Protein AF-A0A9P7VBX4-F1 (afdb_monomer)

InterPro domains:
  IPR012917 Protein of unknown function DUF3294 [PF07957] (24-159)

Mean predicted aligned error: 18.25 Å

Organism: NCBI:txid45513

Secondary structure (DSSP, 8-state):
--------------------------HHHHHHHHHHHHHHHHHHHHHHHHHHHHHHHHHHHHHHH--S---GGG--GGGSPPHHHHHHHHHHHHHHHHHHHHHHHHHHHHHH-SSB-PPPP-TTSPPPPTTTS-SBHHHHHT--HHHHHHHHHHTT---S-TTS-HHHHHHH--HHHHHHHHHHHHHHHT----SS-S--

Radius of gyration: 32.7 Å; Cα contacts (8 Å, |Δi|>4): 101; chains: 1; bounding box: 60×113×61 Å

Structure (mmCIF, N/CA/C/O backbone):
data_AF-A0A9P7VBX4-F1
#
_entry.id   AF-A0A9P7VBX4-F1
#
loop_
_atom_site.group_PDB
_atom_site.id
_atom_site.type_symbol
_atom_site.label_atom_id
_atom_site.label_alt_id
_atom_site.label_comp_id
_atom_site.label_asym_id
_atom_site.label_entity_id
_atom_site.label_seq_id
_atom_site.pdbx_PDB_ins_code
_atom_site.Cartn_x
_atom_site.Cartn_y
_atom_site.Cartn_z
_atom_site.occupancy
_atom_site.B_iso_or_equiv
_atom_site.auth_seq_id
_atom_site.auth_comp_id
_atom_site.auth_asym_id
_atom_site.auth_atom_id
_atom_site.pdbx_PDB_model_num
ATOM 1 N N . MET A 1 1 ? 20.257 83.176 -38.963 1.00 34.38 1 MET A N 1
ATOM 2 C CA . MET A 1 1 ? 18.985 83.791 -38.521 1.00 34.38 1 MET A CA 1
ATOM 3 C C . MET A 1 1 ? 18.146 82.677 -37.897 1.00 34.38 1 MET A C 1
ATOM 5 O O . MET A 1 1 ? 18.137 81.594 -38.459 1.00 34.38 1 MET A O 1
ATOM 9 N N . LYS A 1 2 ? 17.600 82.942 -36.701 1.00 29.91 2 LYS A N 1
ATOM 10 C CA . LYS A 1 2 ? 16.688 82.165 -35.819 1.00 29.91 2 LYS A CA 1
ATOM 11 C C . LYS A 1 2 ? 15.738 81.167 -36.532 1.00 29.91 2 LYS A C 1
ATOM 13 O O . LYS A 1 2 ? 15.357 81.466 -37.652 1.00 29.91 2 LYS A O 1
ATOM 18 N N . LEU A 1 3 ? 15.185 80.084 -35.965 1.00 33.16 3 LEU A N 1
ATOM 19 C CA . LEU A 1 3 ? 15.187 79.382 -34.662 1.00 33.16 3 LEU A CA 1
ATOM 20 C C . LEU A 1 3 ? 14.200 78.179 -34.792 1.00 33.16 3 LEU A C 1
ATOM 22 O O . LEU A 1 3 ? 13.374 78.185 -35.701 1.00 33.16 3 LEU A O 1
ATOM 26 N N . ASN A 1 4 ? 14.203 77.296 -33.780 1.00 32.12 4 ASN A N 1
ATOM 27 C CA . ASN A 1 4 ? 13.127 76.388 -33.315 1.00 32.12 4 ASN A CA 1
ATOM 28 C C . ASN A 1 4 ? 13.080 74.981 -33.944 1.00 32.12 4 ASN A C 1
ATOM 30 O O . ASN A 1 4 ? 13.014 74.843 -35.155 1.00 32.12 4 ASN A O 1
ATOM 34 N N . GLY A 1 5 ? 13.100 73.875 -33.194 1.00 33.31 5 GLY A N 1
ATOM 35 C CA . GLY A 1 5 ? 12.766 73.673 -31.779 1.00 33.31 5 GLY A CA 1
ATOM 36 C C . GLY A 1 5 ? 11.454 72.895 -31.677 1.00 33.31 5 GLY A C 1
ATOM 37 O O . GLY A 1 5 ? 10.406 73.429 -32.019 1.00 33.31 5 GLY A O 1
ATOM 38 N N . GLY A 1 6 ? 11.523 71.645 -31.218 1.00 30.69 6 GLY A N 1
ATOM 39 C CA . GLY A 1 6 ? 10.359 70.791 -30.992 1.00 30.69 6 GLY A CA 1
ATOM 40 C C . GLY A 1 6 ? 10.731 69.589 -30.131 1.00 30.69 6 GLY A C 1
ATOM 41 O O . GLY A 1 6 ? 10.981 68.510 -30.655 1.00 30.69 6 GLY A O 1
ATOM 42 N N . PHE A 1 7 ? 10.828 69.819 -28.820 1.00 30.28 7 PHE A N 1
ATOM 43 C CA . PHE A 1 7 ? 10.912 68.791 -27.783 1.00 30.28 7 PHE A CA 1
ATOM 44 C C . PHE A 1 7 ? 9.533 68.639 -27.125 1.00 30.28 7 PHE A C 1
ATOM 46 O O . PHE A 1 7 ? 8.801 69.619 -26.983 1.00 30.28 7 PHE A O 1
ATOM 53 N N . SER A 1 8 ? 9.228 67.390 -26.780 1.00 41.25 8 SER A N 1
ATOM 54 C CA . SER A 1 8 ? 8.006 66.805 -26.219 1.00 41.25 8 SER A CA 1
ATOM 55 C C . SER A 1 8 ? 7.409 67.483 -24.986 1.00 41.25 8 SER A C 1
ATOM 57 O O . SER A 1 8 ? 8.127 68.162 -24.260 1.00 41.25 8 SER A O 1
ATOM 59 N N . LEU A 1 9 ? 6.124 67.180 -24.739 1.00 31.03 9 LEU A N 1
ATOM 60 C CA . LEU A 1 9 ? 5.382 67.025 -23.462 1.00 31.03 9 LEU A CA 1
ATOM 61 C C . LEU A 1 9 ? 3.881 66.993 -23.847 1.00 31.03 9 LEU A C 1
ATOM 63 O O . LEU A 1 9 ? 3.482 67.754 -24.719 1.00 31.03 9 LEU A O 1
ATOM 67 N N . GLU A 1 10 ? 2.939 66.234 -23.297 1.00 37.50 10 GLU A N 1
ATOM 68 C CA . GLU A 1 10 ? 2.821 65.120 -22.349 1.00 37.50 10 GLU A CA 1
ATOM 69 C C . GLU A 1 10 ? 1.295 64.785 -22.302 1.00 37.50 10 GLU A C 1
ATOM 71 O O . GLU A 1 10 ? 0.542 65.419 -23.041 1.00 37.50 10 GLU A O 1
ATOM 76 N N . LEU A 1 11 ? 0.841 63.902 -21.388 1.00 27.00 11 LEU A N 1
ATOM 77 C CA . LEU A 1 11 ? -0.564 63.657 -20.944 1.00 27.00 11 LEU A CA 1
ATOM 78 C C . LEU A 1 11 ? -1.336 62.572 -21.745 1.00 27.00 11 LEU A C 1
ATOM 80 O O . LEU A 1 11 ? -1.376 62.617 -22.963 1.00 27.00 11 LEU A O 1
ATOM 84 N N . THR A 1 12 ? -1.992 61.546 -21.179 1.00 27.55 12 THR A N 1
ATOM 85 C CA . THR A 1 12 ? -2.482 61.270 -19.812 1.00 27.55 12 THR A CA 1
ATOM 86 C C . THR A 1 12 ? -2.724 59.766 -19.570 1.00 27.55 12 THR A C 1
ATOM 88 O O . THR A 1 12 ? -3.345 59.080 -20.375 1.00 27.55 12 THR A O 1
ATOM 91 N N . THR A 1 13 ? -2.274 59.321 -18.398 1.00 44.66 13 THR A N 1
ATOM 92 C CA . THR A 1 13 ? -2.815 58.327 -17.442 1.00 44.66 13 THR A CA 1
ATOM 93 C C . THR A 1 13 ? -4.224 57.715 -17.646 1.00 44.66 13 THR A C 1
ATOM 95 O O . THR A 1 13 ? -5.200 58.452 -17.720 1.00 44.66 13 THR A O 1
ATOM 98 N N . HIS A 1 14 ? -4.346 56.372 -17.542 1.00 28.70 14 HIS A N 1
ATOM 99 C CA . HIS A 1 14 ? -5.144 55.637 -16.519 1.00 28.70 14 HIS A CA 1
ATOM 100 C C . HIS A 1 14 ? -4.964 54.091 -16.628 1.00 28.70 14 HIS A C 1
ATOM 102 O O . HIS A 1 14 ? -5.221 53.509 -17.676 1.00 28.70 14 HIS A O 1
ATOM 108 N N . SER A 1 15 ? -4.517 53.434 -15.546 1.00 37.78 15 SER A N 1
ATOM 109 C CA . SER A 1 15 ? -4.338 51.963 -15.361 1.00 37.78 15 SER A CA 1
ATOM 110 C C . SER A 1 15 ? -5.675 51.248 -15.009 1.00 37.78 15 SER A C 1
ATOM 112 O O . SER A 1 15 ? -6.688 51.947 -15.013 1.00 37.78 15 SER A O 1
ATOM 114 N N . PRO A 1 16 ? -5.771 49.959 -14.552 1.00 52.84 16 PRO A N 1
ATOM 115 C CA . PRO A 1 16 ? -4.838 48.799 -14.484 1.00 52.84 16 PRO A CA 1
ATOM 116 C C . PRO A 1 16 ? -5.463 47.404 -14.853 1.00 52.84 16 PRO A C 1
ATOM 118 O O . PRO A 1 16 ? -6.675 47.248 -14.761 1.00 52.84 16 PRO A O 1
ATOM 121 N N . LYS A 1 17 ? -4.645 46.357 -15.129 1.00 37.44 17 LYS A N 1
ATOM 122 C CA . LYS A 1 17 ? -4.718 44.953 -14.593 1.00 37.44 17 LYS A CA 1
ATOM 123 C C . LYS A 1 17 ? -4.192 43.841 -15.536 1.00 37.44 17 LYS A C 1
ATOM 125 O O . LYS A 1 17 ? -4.752 43.618 -16.595 1.00 37.44 17 LYS A O 1
ATOM 130 N N . ILE A 1 18 ? -3.247 43.070 -14.972 1.00 46.16 18 ILE A N 1
ATOM 131 C CA . ILE A 1 18 ? -3.001 41.614 -15.109 1.00 46.16 18 ILE A CA 1
ATOM 132 C C . ILE A 1 18 ? -2.430 41.113 -16.448 1.00 46.16 18 ILE A C 1
ATOM 134 O O . ILE A 1 18 ? -3.170 40.863 -17.382 1.00 46.16 18 ILE A O 1
ATOM 138 N N . ASP A 1 19 ? -1.116 40.865 -16.468 1.00 37.88 19 ASP A N 1
ATOM 139 C CA . ASP A 1 19 ? -0.531 39.535 -16.731 1.00 37.88 19 ASP A CA 1
ATOM 140 C C . ASP A 1 19 ? 0.963 39.576 -16.347 1.00 37.88 19 ASP A C 1
ATOM 142 O O . ASP A 1 19 ? 1.737 40.396 -16.827 1.00 37.88 19 ASP A O 1
ATOM 146 N N . ARG A 1 20 ? 1.322 38.977 -15.206 1.00 38.28 20 ARG A N 1
ATOM 147 C CA . ARG A 1 20 ? 1.976 37.658 -15.122 1.00 38.28 20 ARG A CA 1
ATOM 148 C C . ARG A 1 20 ? 3.339 37.605 -15.824 1.00 38.28 20 ARG A C 1
ATOM 150 O O . ARG A 1 20 ? 3.447 37.289 -16.995 1.00 38.28 20 ARG A O 1
ATOM 157 N N . ILE A 1 21 ? 4.372 37.866 -15.021 1.00 46.62 21 ILE A N 1
ATOM 158 C CA . ILE A 1 21 ? 5.603 37.070 -14.877 1.00 46.62 21 ILE A CA 1
ATOM 159 C C . ILE A 1 21 ? 5.811 36.027 -15.996 1.00 46.62 21 ILE A C 1
ATOM 161 O O . ILE A 1 21 ? 5.507 34.855 -15.815 1.00 46.62 21 ILE A O 1
ATOM 165 N N . MET A 1 22 ? 6.379 36.443 -17.122 1.00 40.31 22 MET A N 1
ATOM 166 C CA . MET A 1 22 ? 7.234 35.601 -17.958 1.00 40.31 22 MET A CA 1
ATOM 167 C C . MET A 1 22 ? 8.330 36.509 -18.499 1.00 40.31 22 MET A C 1
ATOM 169 O O . MET A 1 22 ? 8.156 37.183 -19.508 1.00 40.31 22 MET A O 1
ATOM 173 N N . GLY A 1 23 ? 9.444 36.578 -17.766 1.00 42.94 23 GLY A N 1
ATOM 174 C CA . GLY A 1 23 ? 10.688 37.048 -18.360 1.00 42.94 23 GLY A CA 1
ATOM 175 C C . GLY A 1 23 ? 11.017 36.106 -19.512 1.00 42.94 23 GLY A C 1
ATOM 176 O O . GLY A 1 23 ? 11.084 34.895 -19.308 1.00 42.94 23 GLY A O 1
ATOM 177 N N . GLU A 1 24 ? 11.119 36.663 -20.714 1.00 45.81 24 GLU A N 1
ATOM 178 C CA . GLU A 1 24 ? 11.459 35.957 -21.943 1.00 45.81 24 GLU A CA 1
ATOM 179 C C . GLU A 1 24 ? 12.713 35.100 -21.725 1.00 45.81 24 GLU A C 1
ATOM 181 O O . GLU A 1 24 ? 13.806 35.620 -21.501 1.00 45.81 24 GLU A O 1
ATOM 186 N N . VAL A 1 25 ? 12.561 33.774 -21.783 1.00 57.28 25 VAL A N 1
ATOM 187 C CA . VAL A 1 25 ? 13.701 32.870 -21.955 1.00 57.28 25 VAL A CA 1
ATOM 188 C C . VAL A 1 25 ? 14.253 33.166 -23.344 1.00 57.28 25 VAL A C 1
ATOM 190 O O . VAL A 1 25 ? 13.609 32.869 -24.352 1.00 57.28 25 VAL A O 1
ATOM 193 N N . THR A 1 26 ? 15.404 33.827 -23.410 1.00 62.38 26 THR A N 1
ATOM 194 C CA . THR A 1 26 ? 16.010 34.209 -24.684 1.00 62.38 26 THR A CA 1
ATOM 195 C C . THR A 1 26 ? 16.459 32.955 -25.442 1.00 62.38 26 THR A C 1
ATOM 197 O O . THR A 1 26 ? 16.964 31.995 -24.856 1.00 62.38 26 THR A O 1
ATOM 200 N N . LEU A 1 27 ? 16.290 32.962 -26.771 1.00 58.56 27 LEU A N 1
ATOM 201 C CA . LEU A 1 27 ? 16.723 31.899 -27.702 1.00 58.56 27 LEU A CA 1
ATOM 202 C C . LEU A 1 27 ? 18.185 31.458 -27.486 1.00 58.56 27 LEU A C 1
ATOM 204 O O . LEU A 1 27 ? 18.555 3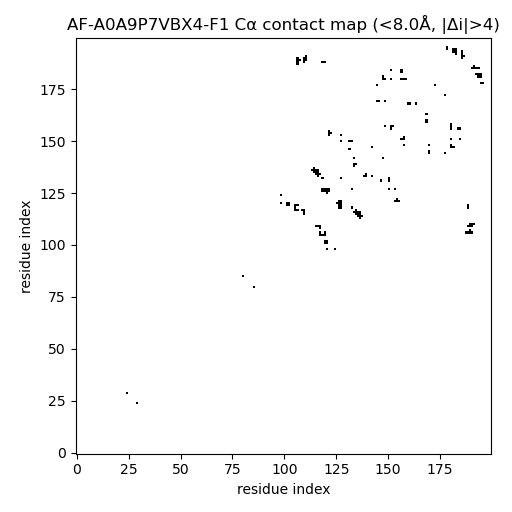0.324 -27.784 1.00 58.56 27 LEU A O 1
ATOM 208 N N . GLU A 1 28 ? 19.001 32.353 -26.940 1.00 60.16 28 GLU A N 1
ATOM 209 C CA . GLU A 1 28 ? 20.412 32.153 -26.619 1.00 60.16 28 GLU A CA 1
ATOM 210 C C . GLU A 1 28 ? 20.615 31.180 -25.449 1.00 60.16 28 GLU A C 1
ATOM 212 O O . GLU A 1 28 ? 21.439 30.274 -25.556 1.00 60.16 28 GLU A O 1
ATOM 217 N N . GLN A 1 29 ? 19.808 31.280 -24.385 1.00 61.91 29 GLN A N 1
ATOM 218 C CA . GLN A 1 29 ? 19.874 30.362 -23.238 1.00 61.91 29 GLN A CA 1
ATOM 219 C C . GLN A 1 29 ? 19.428 28.946 -23.616 1.00 61.91 29 GLN A C 1
ATOM 221 O O . GLN A 1 29 ? 19.964 27.959 -23.112 1.00 61.91 29 GLN A O 1
ATOM 226 N N . LEU A 1 30 ? 18.469 28.833 -24.539 1.00 61.28 30 LEU A N 1
ATOM 227 C CA . LEU A 1 30 ? 18.025 27.544 -25.062 1.00 61.28 30 LEU A CA 1
ATOM 228 C C . LEU A 1 30 ? 19.109 26.895 -25.934 1.00 61.28 30 LEU A C 1
ATOM 230 O O . LEU A 1 30 ? 19.361 25.698 -25.816 1.00 61.28 30 LEU A O 1
ATOM 234 N N . ASN A 1 31 ? 19.793 27.682 -26.767 1.00 68.81 31 ASN A N 1
ATOM 235 C CA . ASN A 1 31 ? 20.901 27.193 -27.584 1.00 68.81 31 ASN A CA 1
ATOM 236 C C . ASN A 1 31 ? 22.108 26.762 -26.728 1.00 68.81 31 ASN A C 1
ATOM 238 O O . ASN A 1 31 ? 22.715 25.731 -27.009 1.00 68.81 31 ASN A O 1
ATOM 242 N N . GLU A 1 32 ? 22.418 27.481 -25.645 1.00 72.62 32 GLU A N 1
ATOM 243 C CA . GLU A 1 32 ? 23.443 27.058 -24.680 1.00 72.62 32 GLU A CA 1
ATOM 244 C C . GLU A 1 32 ? 23.075 25.747 -23.976 1.00 72.62 32 GLU A C 1
ATOM 246 O O . GLU A 1 32 ? 23.919 24.858 -23.854 1.00 72.62 32 GLU A O 1
ATOM 251 N N . GLN A 1 33 ? 21.815 25.572 -23.566 1.00 64.44 33 GLN A N 1
ATOM 252 C CA . GLN A 1 33 ? 21.361 24.318 -22.954 1.00 64.44 33 GLN A CA 1
ATOM 253 C C . GLN A 1 33 ? 21.399 23.145 -23.940 1.00 64.44 33 GLN A C 1
ATOM 255 O O . GLN A 1 33 ? 21.839 22.053 -23.577 1.00 64.44 33 GLN A O 1
ATOM 260 N N . VAL A 1 34 ? 21.020 23.363 -25.202 1.00 74.00 34 VAL A N 1
ATOM 261 C CA . VAL A 1 34 ? 21.123 22.347 -26.262 1.00 74.00 34 VAL A CA 1
ATOM 262 C C . VAL A 1 34 ? 22.585 21.986 -26.542 1.00 74.00 34 VAL A C 1
ATOM 264 O O . VAL A 1 34 ? 22.906 20.805 -26.693 1.00 74.00 34 VAL A O 1
ATOM 267 N N . GLN A 1 35 ? 23.501 22.958 -26.546 1.00 68.88 35 GLN A N 1
ATOM 268 C CA . GLN A 1 35 ? 24.936 22.693 -26.693 1.00 68.88 35 GLN A CA 1
ATOM 269 C C . GLN A 1 35 ? 25.516 21.946 -25.485 1.00 68.88 35 GLN A C 1
ATOM 271 O O . GLN A 1 35 ? 26.279 20.995 -25.667 1.00 68.88 35 GLN A O 1
ATOM 276 N N . ALA A 1 36 ? 25.113 22.302 -24.263 1.00 68.75 36 ALA A N 1
ATOM 277 C CA . ALA A 1 36 ? 25.525 21.609 -23.044 1.00 68.75 36 ALA A CA 1
ATOM 278 C C . ALA A 1 36 ? 25.031 20.152 -23.015 1.00 68.75 36 ALA A C 1
ATOM 280 O O . ALA A 1 36 ? 25.799 19.241 -22.691 1.00 68.75 36 ALA A O 1
ATOM 281 N N . LEU A 1 37 ? 23.782 19.911 -23.423 1.00 67.62 37 LEU A N 1
ATOM 282 C CA . LEU A 1 37 ? 23.202 18.571 -23.555 1.00 67.62 37 LEU A CA 1
ATOM 283 C C . LEU A 1 37 ? 23.889 17.755 -24.655 1.00 67.62 37 LEU A C 1
ATOM 285 O O . LEU A 1 37 ? 24.209 16.586 -24.446 1.00 67.62 37 LEU A O 1
ATOM 289 N N . THR A 1 38 ? 24.198 18.374 -25.795 1.00 68.19 38 THR A N 1
ATOM 290 C CA . THR A 1 38 ? 24.935 17.723 -26.890 1.00 68.19 38 THR A CA 1
ATOM 291 C C . THR A 1 38 ? 26.337 17.315 -26.439 1.00 68.19 38 THR A C 1
ATOM 293 O O . THR A 1 38 ? 26.784 16.199 -26.706 1.00 68.19 38 THR A O 1
ATOM 296 N N . HIS A 1 39 ? 27.013 18.180 -25.684 1.00 68.62 39 HIS A N 1
ATOM 297 C CA . HIS A 1 39 ? 28.330 17.895 -25.127 1.00 68.62 39 HIS A CA 1
ATOM 298 C C . HIS A 1 39 ? 28.287 16.771 -24.073 1.00 68.62 39 HIS A C 1
ATOM 300 O O . HIS A 1 39 ? 29.161 15.901 -24.047 1.00 68.62 39 HIS A O 1
ATOM 306 N N . LEU A 1 40 ? 27.246 16.730 -23.234 1.00 67.31 40 LEU A N 1
ATOM 307 C CA . LEU A 1 40 ? 27.009 15.628 -22.295 1.00 67.31 40 LEU A CA 1
ATOM 308 C C . LEU A 1 40 ? 26.741 14.303 -23.014 1.00 67.31 40 LEU A C 1
ATOM 310 O O . LEU A 1 40 ? 27.330 13.290 -22.642 1.00 67.31 40 LEU A O 1
ATOM 314 N N . CYS A 1 41 ? 25.937 14.317 -24.075 1.00 68.50 41 CYS A N 1
ATOM 315 C CA . CYS A 1 41 ? 25.629 13.129 -24.868 1.00 68.50 41 CYS A CA 1
ATOM 316 C C . CYS A 1 41 ? 26.882 12.584 -25.582 1.00 68.50 41 CYS A C 1
ATOM 318 O O . CYS A 1 41 ? 27.150 11.384 -25.554 1.00 68.50 41 CYS A O 1
ATOM 320 N N . GLN A 1 42 ? 27.736 13.463 -26.117 1.00 69.50 42 GLN A N 1
ATOM 321 C CA . GLN A 1 42 ? 29.035 13.083 -26.689 1.00 69.50 42 GLN A CA 1
ATOM 322 C C . GLN A 1 42 ? 29.986 12.494 -25.637 1.00 69.50 42 GLN A C 1
ATOM 324 O O . GLN A 1 42 ? 30.662 11.493 -25.888 1.00 69.50 42 GLN A O 1
ATOM 329 N N . LYS A 1 43 ? 30.025 13.082 -24.434 1.00 72.00 43 LYS A N 1
ATOM 330 C CA . LYS A 1 43 ? 30.841 12.580 -23.321 1.00 72.00 43 LYS A CA 1
ATOM 331 C C . LYS A 1 43 ? 30.359 11.207 -22.849 1.00 72.00 43 LYS A C 1
ATOM 333 O O . LYS A 1 43 ? 31.183 10.319 -22.644 1.00 72.00 43 LYS A O 1
ATOM 338 N N . GLN A 1 44 ? 29.048 11.019 -22.722 1.00 60.19 44 GLN A N 1
ATOM 339 C CA . GLN A 1 44 ? 28.444 9.743 -22.343 1.00 60.19 44 GLN A CA 1
ATOM 340 C C . GLN A 1 44 ? 28.646 8.675 -23.425 1.00 60.19 44 GLN A C 1
ATOM 342 O O . GLN A 1 44 ? 29.050 7.567 -23.093 1.00 60.19 44 GLN A O 1
ATOM 347 N N . SER A 1 45 ? 28.499 9.011 -24.710 1.00 61.00 45 SER A N 1
ATOM 348 C CA . SER A 1 45 ? 28.780 8.095 -25.828 1.00 61.00 45 SER A CA 1
ATOM 349 C C . SER A 1 45 ? 30.227 7.584 -25.808 1.00 61.00 45 SER A C 1
ATOM 351 O O . SER A 1 45 ? 30.479 6.387 -25.955 1.00 61.00 45 SER A O 1
ATOM 353 N N . LYS A 1 46 ? 31.190 8.471 -25.525 1.00 71.50 46 LYS A N 1
ATOM 354 C CA . LYS A 1 46 ? 32.605 8.101 -25.403 1.00 71.50 46 LYS A CA 1
ATOM 355 C C . LYS A 1 46 ? 32.877 7.190 -24.202 1.00 71.50 46 LYS A C 1
ATOM 357 O O . LYS A 1 46 ? 33.693 6.277 -24.308 1.00 71.50 46 LYS A O 1
ATOM 362 N N . ILE A 1 47 ? 32.201 7.426 -23.077 1.00 70.25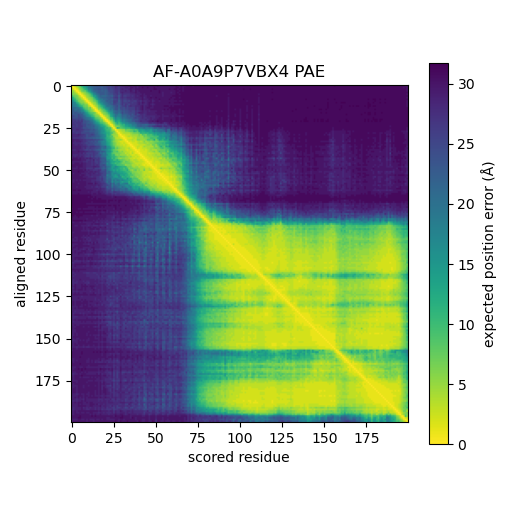 47 ILE A N 1
ATOM 363 C CA . ILE A 1 47 ? 32.305 6.568 -21.889 1.00 70.25 47 ILE A CA 1
ATOM 364 C C . ILE A 1 47 ? 31.709 5.191 -22.187 1.00 70.25 47 ILE A C 1
ATOM 366 O O . ILE A 1 47 ? 32.380 4.201 -21.938 1.00 70.25 47 ILE A O 1
ATOM 370 N N . ILE A 1 48 ? 30.531 5.115 -22.812 1.00 72.69 48 ILE A N 1
ATOM 371 C CA . ILE A 1 48 ? 29.892 3.844 -23.193 1.00 72.69 48 ILE A CA 1
ATOM 372 C C . ILE A 1 48 ? 30.797 3.031 -24.128 1.00 72.69 48 ILE A C 1
ATOM 374 O O . ILE A 1 48 ? 31.001 1.841 -23.901 1.00 72.69 48 ILE A O 1
ATOM 378 N N . ALA A 1 49 ? 31.407 3.666 -25.132 1.00 72.12 49 ALA A N 1
ATOM 379 C CA . ALA A 1 49 ? 32.346 2.993 -26.028 1.00 72.12 49 ALA A CA 1
ATOM 380 C C . ALA A 1 49 ? 33.598 2.477 -25.289 1.00 72.12 49 ALA A C 1
ATOM 382 O O . ALA A 1 49 ? 34.038 1.352 -25.521 1.00 72.12 49 ALA A O 1
ATOM 383 N N . SER A 1 50 ? 34.145 3.274 -24.364 1.00 72.06 50 SER A N 1
ATOM 384 C CA . SER A 1 50 ? 35.300 2.888 -23.544 1.00 72.06 50 SER A CA 1
ATOM 385 C C . SER A 1 50 ? 34.967 1.759 -22.566 1.00 72.06 50 SER A C 1
ATOM 387 O O . SER A 1 50 ? 35.774 0.854 -22.377 1.00 72.06 50 SER A O 1
ATOM 389 N N . THR A 1 51 ? 33.787 1.789 -21.951 1.00 75.31 51 THR A N 1
ATOM 390 C CA . THR A 1 51 ? 33.312 0.747 -21.038 1.00 75.31 51 THR A CA 1
ATOM 391 C C . THR A 1 51 ? 33.012 -0.544 -21.796 1.00 75.31 51 THR A C 1
ATOM 393 O O . THR A 1 51 ? 33.370 -1.616 -21.320 1.00 75.31 51 THR A O 1
ATOM 396 N N . GLY A 1 52 ? 32.458 -0.459 -23.011 1.00 69.88 52 GLY A N 1
ATOM 397 C CA . GLY A 1 52 ? 32.286 -1.612 -23.898 1.00 69.88 52 GLY A CA 1
ATOM 398 C C . GLY A 1 52 ? 33.618 -2.261 -24.284 1.00 69.88 52 GLY A C 1
ATOM 399 O O . GLY A 1 52 ? 33.744 -3.482 -24.240 1.00 69.88 52 GLY A O 1
ATOM 400 N N . GLN A 1 53 ? 34.648 -1.460 -24.581 1.00 70.12 53 GLN A N 1
ATOM 401 C CA . GLN A 1 53 ? 36.001 -1.972 -24.838 1.00 70.12 53 GLN A CA 1
ATOM 402 C C . GLN A 1 53 ? 36.616 -2.642 -23.604 1.00 70.12 53 GLN A C 1
ATOM 404 O O . GLN A 1 53 ? 37.165 -3.735 -23.720 1.00 70.12 53 GLN A O 1
ATOM 409 N N . GLN A 1 54 ? 36.471 -2.043 -22.420 1.00 72.44 54 GLN A N 1
ATOM 410 C CA . GLN A 1 54 ? 36.955 -2.628 -21.164 1.00 72.44 54 GLN A CA 1
ATOM 411 C C . GLN A 1 54 ? 36.226 -3.930 -20.808 1.00 72.44 54 GLN A C 1
ATOM 413 O O . GLN A 1 54 ? 36.858 -4.875 -20.341 1.00 72.44 54 GLN A O 1
ATOM 418 N N . LEU A 1 55 ? 34.919 -4.021 -21.072 1.00 77.81 55 LEU A N 1
ATOM 419 C CA . LEU A 1 55 ? 34.145 -5.248 -20.879 1.00 77.81 55 LEU A CA 1
ATOM 420 C C . LEU A 1 55 ? 34.635 -6.366 -21.811 1.00 77.81 55 LEU A C 1
ATOM 422 O O . LEU A 1 55 ? 34.853 -7.490 -21.363 1.00 77.81 55 LEU A O 1
ATOM 426 N N . LEU A 1 56 ? 34.866 -6.046 -23.089 1.00 74.38 56 LEU A N 1
ATOM 427 C CA . LEU A 1 56 ? 35.403 -6.991 -24.072 1.00 74.38 56 LEU A CA 1
ATOM 428 C C . LEU A 1 56 ? 36.818 -7.453 -23.707 1.00 74.38 56 LEU A C 1
ATOM 430 O O . LEU A 1 56 ? 37.142 -8.631 -23.852 1.00 74.38 56 LEU A O 1
ATOM 434 N N . GLU A 1 57 ? 37.667 -6.554 -23.205 1.00 73.50 57 GLU A N 1
ATOM 435 C CA . GLU A 1 57 ? 39.007 -6.908 -22.734 1.00 73.50 57 GLU A CA 1
ATOM 436 C C . GLU A 1 57 ? 38.972 -7.790 -21.484 1.00 73.50 57 GLU A C 1
ATOM 438 O O . GLU A 1 57 ? 39.714 -8.770 -21.426 1.00 73.50 57 GLU A O 1
ATOM 443 N N . LEU A 1 58 ? 38.077 -7.514 -20.531 1.00 75.69 58 LEU A N 1
ATOM 444 C CA . LEU A 1 58 ? 37.878 -8.351 -19.345 1.00 75.69 58 LEU A CA 1
ATOM 445 C C . LEU A 1 58 ? 37.348 -9.742 -19.710 1.00 75.69 58 LEU A C 1
ATOM 447 O O . LEU A 1 58 ? 37.823 -10.739 -19.166 1.00 75.69 58 LEU A O 1
ATOM 451 N N . GLN A 1 59 ? 36.416 -9.837 -20.660 1.00 67.81 59 GLN A N 1
ATOM 452 C CA . GLN A 1 59 ? 35.943 -11.125 -21.178 1.00 67.81 59 GLN A CA 1
ATOM 453 C C . GLN A 1 59 ? 37.068 -11.884 -21.893 1.00 67.81 59 GLN A C 1
ATOM 455 O O . GLN A 1 59 ? 37.269 -13.072 -21.649 1.00 67.81 59 GLN A O 1
ATOM 460 N N . LYS A 1 60 ? 37.870 -11.193 -22.712 1.00 70.50 60 LYS A N 1
ATOM 461 C CA . LYS A 1 60 ? 39.028 -11.778 -23.401 1.00 70.50 60 LYS A CA 1
ATOM 462 C C . LYS A 1 60 ? 40.133 -12.224 -22.436 1.00 70.50 60 LYS A C 1
ATOM 464 O O . LYS A 1 60 ? 40.817 -13.202 -22.724 1.00 70.50 60 LYS A O 1
ATOM 469 N N . GLN A 1 61 ? 40.329 -11.525 -21.318 1.00 67.44 61 GLN A N 1
ATOM 470 C CA . GLN A 1 61 ? 41.260 -11.932 -20.262 1.00 67.44 61 GLN A CA 1
ATOM 471 C C . GLN A 1 61 ? 40.758 -13.176 -19.524 1.00 67.44 61 GLN A C 1
ATOM 473 O O . GLN A 1 61 ? 41.521 -14.129 -19.405 1.00 67.44 61 GLN A O 1
ATOM 478 N N . ARG A 1 62 ? 39.471 -13.231 -19.151 1.00 62.12 62 ARG A N 1
ATOM 479 C CA . ARG A 1 62 ? 38.871 -14.438 -18.550 1.00 62.12 62 ARG A CA 1
ATOM 480 C C . ARG A 1 62 ? 38.947 -15.655 -19.478 1.00 62.12 62 ARG A C 1
ATOM 482 O O . ARG A 1 62 ? 39.227 -16.750 -19.014 1.00 62.12 62 ARG A O 1
ATOM 489 N N . LEU A 1 63 ? 38.777 -15.464 -20.789 1.00 60.38 63 LEU A N 1
ATOM 490 C CA . LEU A 1 63 ? 38.924 -16.527 -21.796 1.00 60.38 63 LEU A CA 1
ATOM 491 C C . LEU A 1 63 ? 40.361 -17.061 -21.918 1.00 60.38 63 LEU A C 1
ATOM 493 O O . LEU A 1 63 ? 40.545 -18.223 -22.257 1.00 60.38 63 LEU A O 1
ATOM 497 N N . LYS A 1 64 ? 41.382 -16.241 -21.642 1.00 59.00 64 LYS A N 1
ATOM 498 C CA . LYS A 1 64 ? 42.792 -16.670 -21.680 1.00 59.00 64 LYS A CA 1
ATOM 499 C C . LYS A 1 64 ? 43.228 -17.458 -20.444 1.00 59.00 64 LYS A C 1
ATOM 501 O O . LYS A 1 64 ? 44.230 -18.159 -20.512 1.00 59.00 64 LYS A O 1
ATOM 506 N N . GLU A 1 65 ? 42.510 -17.337 -19.331 1.00 56.34 65 GLU A N 1
ATOM 507 C CA . GLU A 1 65 ? 42.777 -18.103 -18.104 1.00 56.34 65 GLU A CA 1
ATOM 508 C C . GLU A 1 65 ? 42.149 -19.510 -18.142 1.00 56.34 65 GLU A C 1
ATOM 510 O O . GLU A 1 65 ? 42.514 -20.369 -17.343 1.00 56.34 65 GLU A O 1
ATOM 515 N N . ILE A 1 66 ? 41.272 -19.781 -19.117 1.00 56.81 66 ILE A N 1
ATOM 516 C CA . ILE A 1 66 ? 40.660 -21.091 -19.383 1.00 56.81 66 ILE A CA 1
ATOM 517 C C . ILE A 1 66 ? 41.427 -21.773 -20.529 1.00 56.81 66 ILE A C 1
ATOM 519 O O . ILE A 1 66 ? 40.859 -22.153 -21.548 1.00 56.81 66 ILE A O 1
ATOM 523 N N . ASP A 1 67 ? 42.749 -21.905 -20.392 1.00 51.94 67 ASP A N 1
ATOM 524 C CA . ASP A 1 67 ? 43.559 -22.713 -21.311 1.00 51.94 67 ASP A CA 1
ATOM 525 C C . ASP A 1 67 ? 43.882 -24.060 -20.650 1.00 51.94 67 ASP A C 1
ATOM 527 O O . ASP A 1 67 ? 44.956 -24.330 -20.115 1.00 51.94 67 ASP A O 1
ATOM 531 N N . THR A 1 68 ? 42.870 -24.922 -20.622 1.00 51.94 68 THR A N 1
ATOM 532 C CA . THR A 1 68 ? 43.049 -26.374 -20.544 1.00 51.94 68 THR A CA 1
ATOM 533 C C . THR A 1 68 ? 42.034 -26.976 -21.500 1.00 51.94 68 THR A C 1
ATOM 535 O O . THR A 1 68 ? 40.954 -27.380 -21.092 1.00 51.94 68 THR A O 1
ATOM 538 N N . THR A 1 69 ? 42.358 -26.892 -22.793 1.00 61.53 69 THR A N 1
ATOM 539 C CA . THR A 1 69 ? 41.663 -27.495 -23.945 1.00 61.53 69 THR A CA 1
ATOM 540 C C . THR A 1 69 ? 40.326 -28.182 -23.622 1.00 61.53 69 THR A C 1
ATOM 542 O O . THR A 1 69 ? 40.302 -29.404 -23.439 1.00 61.53 69 THR A O 1
ATOM 545 N N . PRO A 1 70 ? 39.201 -27.449 -23.582 1.00 48.03 70 PRO A N 1
ATOM 546 C CA . PRO A 1 70 ? 37.901 -28.061 -23.710 1.00 48.03 70 PRO A CA 1
ATOM 547 C C . PRO A 1 70 ? 37.556 -28.114 -25.197 1.00 48.03 70 PRO A C 1
ATOM 549 O O . PRO A 1 70 ? 37.679 -27.140 -25.939 1.00 48.03 70 PRO A O 1
ATOM 552 N N . ASP A 1 71 ? 37.155 -29.297 -25.633 1.00 51.97 71 ASP A N 1
ATOM 553 C CA . ASP A 1 71 ? 36.473 -29.531 -26.895 1.00 51.97 71 ASP A CA 1
ATOM 554 C C . ASP A 1 71 ? 35.328 -28.503 -27.040 1.00 51.97 71 ASP A C 1
ATOM 556 O O . ASP A 1 71 ? 34.322 -28.571 -26.333 1.00 51.97 71 ASP A O 1
ATOM 560 N N . LEU A 1 72 ? 35.512 -27.506 -27.915 1.00 54.81 72 LEU A N 1
ATOM 561 C CA . LEU A 1 72 ? 34.578 -26.392 -28.168 1.00 54.81 72 LEU A CA 1
ATOM 562 C C . LEU A 1 72 ? 33.190 -26.864 -28.640 1.00 54.81 72 LEU A C 1
ATOM 564 O O . LEU A 1 72 ? 32.269 -26.061 -28.737 1.00 54.81 72 LEU A O 1
ATOM 568 N N . SER A 1 73 ? 33.033 -28.159 -28.924 1.00 56.94 73 SER A N 1
ATOM 569 C CA . SER A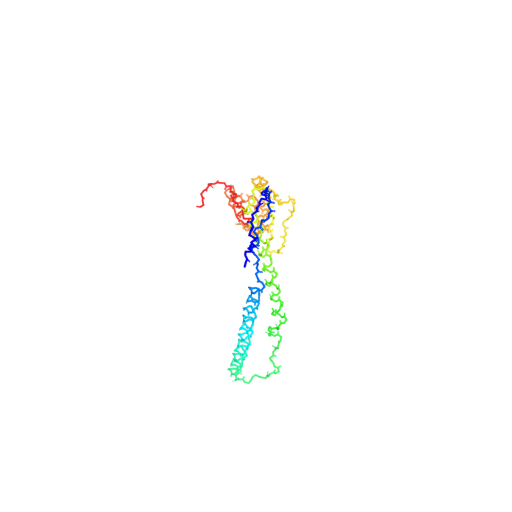 1 73 ? 31.763 -28.804 -29.259 1.00 56.94 73 SER A CA 1
ATOM 570 C C . SER A 1 73 ? 30.864 -29.099 -28.046 1.00 56.94 73 SER A C 1
ATOM 572 O O . SER A 1 73 ? 29.724 -29.516 -28.231 1.00 56.94 73 SER A O 1
ATOM 574 N N . LYS A 1 74 ? 31.356 -28.885 -26.815 1.00 53.59 74 LYS A N 1
ATOM 575 C CA . LYS A 1 74 ? 30.613 -29.084 -25.555 1.00 53.59 74 LYS A CA 1
ATOM 576 C C . LYS A 1 74 ? 30.411 -27.811 -24.733 1.00 53.59 74 LYS A C 1
ATOM 578 O O . LYS A 1 74 ? 30.053 -27.900 -23.561 1.00 53.59 74 LYS A O 1
ATOM 583 N N . ILE A 1 75 ? 30.668 -26.638 -25.307 1.00 54.09 75 ILE A N 1
ATOM 584 C CA . ILE A 1 75 ? 30.210 -25.395 -24.686 1.00 54.09 75 ILE A CA 1
ATOM 585 C C . ILE A 1 75 ? 28.739 -25.270 -25.054 1.00 54.09 75 ILE A C 1
ATOM 587 O O . ILE A 1 75 ? 28.409 -24.990 -26.204 1.00 54.09 75 ILE A O 1
ATOM 591 N N . ASP A 1 76 ? 27.881 -25.570 -24.086 1.00 56.25 76 ASP A N 1
ATOM 592 C CA . ASP A 1 76 ? 26.452 -25.344 -24.211 1.00 56.25 76 ASP A CA 1
ATOM 593 C C . ASP A 1 76 ? 26.224 -23.829 -24.205 1.00 56.25 76 ASP A C 1
ATOM 595 O O . ASP A 1 76 ? 26.454 -23.152 -23.201 1.00 56.25 76 ASP A O 1
ATOM 599 N N . PHE A 1 77 ? 25.910 -23.269 -25.373 1.00 60.31 77 PHE A N 1
ATOM 600 C CA . PHE A 1 77 ? 25.679 -21.832 -25.516 1.00 60.31 77 PHE A CA 1
ATOM 601 C C . PHE A 1 77 ? 24.302 -21.411 -24.983 1.00 60.31 77 PHE A C 1
ATOM 603 O O . PHE A 1 77 ? 24.057 -20.213 -24.865 1.00 60.31 77 PHE A O 1
ATOM 610 N N . ASP A 1 78 ? 23.455 -22.376 -24.610 1.00 64.38 78 ASP A N 1
ATOM 611 C CA . ASP A 1 78 ? 22.145 -22.143 -23.999 1.00 64.38 78 ASP A CA 1
ATOM 612 C C . ASP A 1 78 ? 22.254 -21.657 -22.537 1.00 64.38 78 ASP A C 1
ATOM 614 O O . ASP A 1 78 ? 21.317 -21.061 -22.017 1.00 64.38 78 ASP A O 1
ATOM 618 N N . ASP A 1 79 ? 23.413 -21.836 -21.888 1.00 63.69 79 ASP A N 1
ATOM 619 C CA . ASP A 1 79 ? 23.688 -21.362 -20.518 1.00 63.69 79 ASP A CA 1
ATOM 620 C C . ASP A 1 79 ? 24.175 -19.897 -20.460 1.00 63.69 79 ASP A C 1
ATOM 622 O O . ASP A 1 79 ? 24.422 -19.345 -19.381 1.00 63.69 79 ASP A O 1
ATOM 626 N N . PHE A 1 80 ? 24.347 -19.236 -21.611 1.00 73.50 80 PHE A N 1
ATOM 627 C CA . PHE A 1 80 ? 24.743 -17.831 -21.654 1.00 73.50 80 PHE A CA 1
ATOM 628 C C . PHE A 1 80 ? 23.520 -16.928 -21.753 1.00 73.50 80 PHE A C 1
ATOM 630 O O . PHE A 1 80 ? 22.731 -17.030 -22.686 1.00 73.50 80 PHE A O 1
ATOM 637 N N . VAL A 1 81 ? 23.434 -15.970 -20.826 1.00 76.25 81 VAL A N 1
ATOM 638 C CA . VAL A 1 81 ? 22.442 -14.890 -20.862 1.00 76.25 81 VAL A CA 1
ATOM 639 C C . VAL A 1 81 ? 22.526 -14.179 -22.211 1.00 76.25 81 VAL A C 1
ATOM 641 O O . VAL A 1 81 ? 23.553 -13.578 -22.549 1.00 76.25 81 VAL A O 1
ATOM 644 N N . THR A 1 82 ? 21.450 -14.255 -22.986 1.00 83.31 82 THR A N 1
ATOM 645 C CA . THR A 1 82 ? 21.369 -13.598 -24.286 1.00 83.31 82 THR A CA 1
ATOM 646 C C . THR A 1 82 ? 21.059 -12.113 -24.107 1.00 83.31 82 THR A C 1
ATOM 648 O O . THR A 1 82 ? 20.567 -11.665 -23.069 1.00 83.31 82 THR A O 1
ATOM 651 N N . ASN A 1 83 ? 21.334 -11.307 -25.135 1.00 81.88 83 ASN A N 1
ATOM 652 C CA . ASN A 1 83 ? 20.908 -9.905 -25.114 1.00 81.88 83 ASN A CA 1
ATOM 653 C C . ASN A 1 83 ? 19.382 -9.779 -24.975 1.00 81.88 83 ASN A C 1
ATOM 655 O O . ASN A 1 83 ? 18.919 -8.806 -24.388 1.00 81.88 83 ASN A O 1
ATOM 659 N N . ASP A 1 84 ? 18.622 -10.757 -25.470 1.00 85.75 84 ASP A N 1
ATOM 660 C CA . ASP A 1 84 ? 17.163 -10.773 -25.366 1.00 85.75 84 ASP A CA 1
ATOM 661 C C . ASP A 1 84 ? 16.711 -11.014 -23.918 1.00 85.75 84 ASP A C 1
ATOM 663 O O . ASP A 1 84 ? 15.800 -10.334 -23.450 1.00 85.75 84 ASP A O 1
ATOM 667 N N . ASP A 1 85 ? 17.413 -11.867 -23.164 1.00 85.88 85 ASP A N 1
ATOM 668 C CA . ASP A 1 85 ? 17.165 -12.057 -21.726 1.00 85.88 85 ASP A CA 1
ATOM 669 C C . ASP A 1 85 ? 17.481 -10.787 -20.924 1.00 85.88 85 ASP A C 1
ATOM 671 O O . ASP A 1 85 ? 16.735 -10.411 -20.021 1.00 85.88 85 ASP A O 1
ATOM 675 N N . LEU A 1 86 ? 18.563 -10.076 -21.277 1.00 86.31 86 LEU A N 1
ATOM 676 C CA . LEU A 1 86 ? 18.893 -8.785 -20.661 1.00 86.31 86 LEU A CA 1
ATOM 677 C C . LEU A 1 86 ? 17.825 -7.727 -20.952 1.00 86.31 86 LEU A C 1
ATOM 679 O O . LEU A 1 86 ? 17.458 -6.969 -20.057 1.00 86.31 86 LEU A O 1
ATOM 683 N N . VAL A 1 87 ? 17.322 -7.664 -22.186 1.00 90.88 87 VAL A N 1
ATOM 684 C CA . VAL A 1 87 ? 16.232 -6.751 -22.559 1.00 90.88 87 VAL A CA 1
ATOM 685 C C . VAL A 1 87 ? 14.945 -7.121 -21.822 1.00 90.88 87 VAL A C 1
ATOM 687 O O . VAL A 1 87 ? 14.264 -6.225 -21.325 1.00 90.88 87 VAL A O 1
ATOM 690 N N . GLY A 1 88 ? 14.645 -8.415 -21.687 1.00 91.75 88 GLY A N 1
ATOM 691 C CA . GLY A 1 88 ? 13.511 -8.914 -20.910 1.00 91.75 88 GLY A CA 1
ATOM 692 C C . GLY A 1 88 ? 13.594 -8.516 -19.437 1.00 91.75 88 GLY A C 1
ATOM 693 O O . GLY A 1 88 ? 12.646 -7.946 -18.902 1.00 91.75 88 GLY A O 1
ATOM 694 N N . LEU A 1 89 ? 14.756 -8.709 -18.809 1.00 91.38 89 LEU A N 1
ATOM 695 C CA . LEU A 1 89 ? 14.988 -8.297 -17.424 1.00 91.38 89 LEU A CA 1
ATOM 696 C C . LEU A 1 89 ? 14.857 -6.779 -17.250 1.00 91.38 89 LEU A C 1
ATOM 698 O O . LEU A 1 89 ? 14.267 -6.311 -16.281 1.00 91.38 89 LEU A O 1
ATOM 702 N N . VAL A 1 90 ? 15.394 -5.987 -18.182 1.00 92.88 90 VAL A N 1
ATOM 703 C CA . VAL A 1 90 ? 15.258 -4.524 -18.135 1.00 92.88 90 VAL A CA 1
ATOM 704 C C . VAL A 1 90 ? 13.795 -4.106 -18.263 1.00 92.88 90 VAL A C 1
ATOM 706 O O . VAL A 1 90 ? 13.378 -3.194 -17.553 1.00 92.88 90 VAL A O 1
ATOM 709 N N . ALA A 1 91 ? 13.011 -4.771 -19.113 1.00 91.94 91 ALA A N 1
ATOM 710 C CA . ALA A 1 91 ? 11.579 -4.514 -19.228 1.00 91.94 91 ALA A CA 1
ATOM 711 C C . ALA A 1 91 ? 10.829 -4.859 -17.928 1.00 91.94 91 ALA A C 1
ATOM 713 O O . ALA A 1 91 ? 9.981 -4.083 -17.493 1.00 91.94 91 ALA A O 1
ATOM 714 N N . GLU A 1 92 ? 11.175 -5.967 -17.266 1.00 92.69 92 GLU A N 1
ATOM 715 C CA . GLU A 1 92 ? 10.596 -6.330 -15.967 1.00 92.69 92 GLU A CA 1
ATOM 716 C C . GLU A 1 92 ? 10.946 -5.302 -14.884 1.00 92.69 92 GLU A C 1
ATOM 718 O O . GLU A 1 92 ? 10.062 -4.814 -14.182 1.00 92.69 92 GLU A O 1
ATOM 723 N N . LEU A 1 93 ? 12.218 -4.904 -14.787 1.00 94.25 93 LEU A N 1
ATOM 724 C CA . LEU A 1 93 ? 12.660 -3.877 -13.841 1.00 94.25 93 LEU A CA 1
ATOM 725 C C . LEU A 1 93 ? 11.981 -2.529 -14.103 1.00 94.25 93 LEU A C 1
ATOM 727 O O . LEU A 1 93 ? 11.645 -1.821 -13.157 1.00 94.25 93 LEU A O 1
ATOM 731 N N . GLN A 1 94 ? 11.760 -2.169 -15.368 1.00 92.50 94 GLN A N 1
ATOM 732 C CA . GLN A 1 94 ? 10.990 -0.977 -15.722 1.00 92.50 94 GLN A CA 1
ATOM 733 C C . GLN A 1 94 ? 9.537 -1.093 -15.248 1.00 92.50 94 GLN A C 1
ATOM 735 O O . GLN A 1 94 ? 9.048 -0.158 -14.622 1.00 92.50 94 GLN A O 1
ATOM 740 N N . GLY A 1 95 ? 8.887 -2.245 -15.433 1.00 91.69 95 GLY A N 1
ATOM 741 C CA . GLY A 1 95 ? 7.544 -2.488 -14.897 1.00 91.69 95 GLY A CA 1
ATOM 742 C C . GLY A 1 95 ? 7.484 -2.390 -13.368 1.00 91.69 95 GLY A C 1
ATOM 743 O O . GLY A 1 95 ? 6.592 -1.744 -12.820 1.00 91.69 95 GLY A O 1
ATOM 744 N N . GLN A 1 96 ? 8.472 -2.950 -12.665 1.00 92.50 96 GLN A N 1
ATOM 745 C CA . GLN A 1 96 ? 8.577 -2.833 -11.205 1.00 92.50 96 GLN A CA 1
ATOM 746 C C . GLN A 1 96 ? 8.780 -1.375 -10.755 1.00 92.50 96 GLN A C 1
ATOM 748 O O . GLN A 1 96 ? 8.204 -0.944 -9.755 1.00 92.50 96 GLN A O 1
ATOM 753 N N . LEU A 1 97 ? 9.575 -0.590 -11.489 1.00 94.25 97 LEU A N 1
ATOM 754 C CA . LEU A 1 97 ? 9.761 0.837 -11.209 1.00 94.25 97 LEU A CA 1
ATOM 755 C C . LEU A 1 97 ? 8.474 1.636 -11.430 1.00 94.25 97 LEU A C 1
ATOM 757 O O . LEU A 1 97 ? 8.135 2.465 -10.590 1.00 94.25 97 LEU A O 1
ATOM 761 N N . GLU A 1 98 ? 7.728 1.360 -12.499 1.00 94.00 98 GLU A N 1
ATOM 762 C CA . GLU A 1 98 ? 6.435 2.003 -12.762 1.00 94.00 98 GLU A CA 1
ATOM 763 C C . GLU A 1 98 ? 5.426 1.726 -11.637 1.00 94.00 98 GLU A C 1
ATOM 765 O O . GLU A 1 98 ? 4.749 2.643 -11.166 1.00 94.00 98 GLU A O 1
ATOM 770 N N . GLN A 1 99 ? 5.381 0.488 -11.135 1.00 93.19 99 GLN A N 1
ATOM 771 C CA . GLN A 1 99 ? 4.566 0.122 -9.974 1.00 93.19 99 GLN A CA 1
ATOM 772 C C . GLN A 1 99 ? 4.972 0.902 -8.710 1.00 93.19 99 GLN A C 1
ATOM 774 O O . GLN A 1 99 ? 4.119 1.415 -7.975 1.00 93.19 99 GLN A O 1
ATOM 779 N N . LEU A 1 100 ? 6.27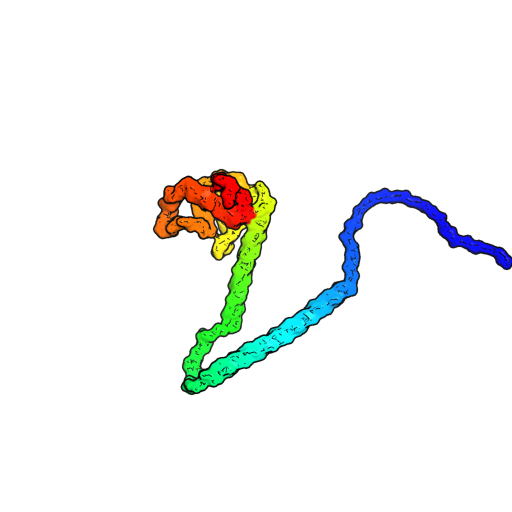7 1.029 -8.445 1.00 92.94 100 LEU A N 1
ATOM 780 C CA . LEU A 1 100 ? 6.774 1.814 -7.313 1.00 92.94 100 LEU A CA 1
ATOM 781 C C . LEU A 1 100 ? 6.421 3.297 -7.445 1.00 92.94 100 LEU A C 1
ATOM 783 O O . LEU A 1 100 ? 5.970 3.896 -6.466 1.00 92.94 100 LEU A O 1
ATOM 787 N N . ASP A 1 101 ? 6.573 3.878 -8.632 1.00 94.38 101 ASP A N 1
ATOM 788 C CA . ASP A 1 101 ? 6.224 5.273 -8.895 1.00 94.38 101 ASP A CA 1
ATOM 789 C C . ASP A 1 101 ? 4.725 5.520 -8.704 1.00 94.38 101 ASP A C 1
ATOM 791 O O . ASP A 1 101 ? 4.333 6.483 -8.038 1.00 94.38 101 ASP A O 1
ATOM 795 N N . GLU A 1 102 ? 3.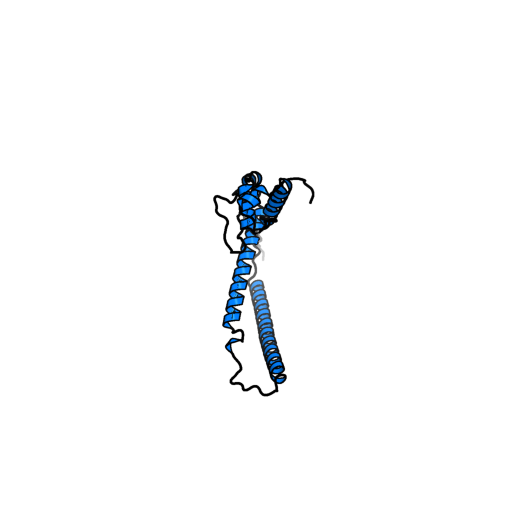867 4.623 -9.191 1.00 94.12 102 GLU A N 1
ATOM 796 C CA . GLU A 1 102 ? 2.426 4.712 -8.965 1.00 94.12 102 GLU A CA 1
ATOM 797 C C . GLU A 1 102 ? 2.083 4.656 -7.467 1.00 94.12 102 GLU A C 1
ATOM 799 O O . GLU A 1 102 ? 1.294 5.474 -6.968 1.00 94.12 102 GLU A O 1
ATOM 804 N N . ARG A 1 103 ? 2.716 3.741 -6.720 1.00 94.00 103 ARG A N 1
ATOM 805 C CA . ARG A 1 103 ? 2.559 3.642 -5.263 1.00 94.00 103 ARG A CA 1
ATOM 806 C C . ARG A 1 103 ? 2.996 4.938 -4.580 1.00 94.00 103 ARG A C 1
ATOM 808 O O . ARG A 1 103 ? 2.280 5.442 -3.715 1.00 94.00 103 ARG A O 1
ATOM 815 N N . LEU A 1 104 ? 4.131 5.510 -4.977 1.00 93.44 104 LEU A N 1
ATOM 816 C CA . LEU A 1 104 ? 4.638 6.765 -4.424 1.00 93.44 104 LEU A CA 1
ATOM 817 C C . LEU A 1 104 ? 3.689 7.933 -4.697 1.00 93.44 104 LEU A C 1
ATOM 819 O O . LEU A 1 104 ? 3.348 8.650 -3.759 1.00 93.44 104 LEU A O 1
ATOM 823 N N . ILE A 1 105 ? 3.197 8.090 -5.929 1.00 94.25 105 ILE A N 1
ATOM 824 C CA . ILE A 1 105 ? 2.243 9.149 -6.293 1.00 94.25 105 ILE A CA 1
ATOM 825 C C . ILE A 1 105 ? 0.987 9.064 -5.418 1.00 94.25 105 ILE A C 1
ATOM 827 O O . ILE A 1 105 ? 0.568 10.063 -4.825 1.00 94.25 105 ILE A O 1
ATOM 831 N N . ARG A 1 106 ? 0.407 7.865 -5.289 1.00 95.31 106 ARG A N 1
ATOM 832 C CA . ARG A 1 106 ? -0.796 7.626 -4.474 1.00 95.31 106 ARG A CA 1
ATOM 833 C C . ARG A 1 106 ? -0.526 7.866 -2.989 1.00 95.31 106 ARG A C 1
ATOM 835 O O . ARG A 1 106 ? -1.334 8.504 -2.320 1.00 95.31 106 ARG A O 1
ATOM 842 N N . ARG A 1 107 ? 0.637 7.451 -2.480 1.00 94.75 107 ARG A N 1
ATOM 843 C CA . ARG A 1 107 ? 1.049 7.682 -1.088 1.00 94.75 107 ARG A CA 1
ATOM 844 C C . ARG A 1 107 ? 1.256 9.166 -0.788 1.00 94.75 107 ARG A C 1
ATOM 846 O O . ARG A 1 107 ? 0.808 9.657 0.246 1.00 94.75 107 ARG A O 1
ATOM 853 N N . THR A 1 108 ? 1.886 9.908 -1.696 1.00 94.38 108 THR A N 1
ATOM 854 C CA . THR A 1 108 ? 2.048 11.362 -1.575 1.00 94.38 108 THR A CA 1
ATOM 855 C C . THR A 1 108 ? 0.694 12.068 -1.623 1.00 94.38 108 THR A C 1
ATOM 857 O O . THR A 1 108 ? 0.434 12.956 -0.805 1.00 94.38 108 THR A O 1
ATOM 860 N N . PHE A 1 109 ? -0.209 11.639 -2.506 1.00 95.31 109 PHE A N 1
ATOM 861 C CA . PHE A 1 109 ? -1.584 12.130 -2.516 1.00 95.31 109 PHE A CA 1
ATOM 862 C C . PHE A 1 109 ? -2.279 11.877 -1.171 1.00 95.31 109 PHE A C 1
ATOM 864 O O . PHE A 1 109 ? -2.779 12.820 -0.565 1.00 95.31 109 PHE A O 1
ATOM 871 N N . ASN A 1 110 ? -2.220 10.655 -0.644 1.00 95.31 110 ASN A N 1
ATOM 872 C CA . ASN A 1 110 ? -2.817 10.297 0.645 1.00 95.31 110 ASN A CA 1
ATOM 873 C C . ASN A 1 110 ? -2.248 11.110 1.812 1.00 95.31 110 ASN A C 1
ATOM 875 O O . ASN A 1 110 ? -3.004 11.546 2.672 1.00 95.31 110 ASN A O 1
ATOM 879 N N . SER A 1 111 ? -0.942 11.386 1.807 1.00 93.06 111 SER A N 1
ATOM 880 C CA . SER A 1 111 ? -0.300 12.192 2.854 1.00 93.06 111 SER A CA 1
ATOM 881 C C . SER A 1 111 ? -0.736 13.662 2.860 1.00 93.06 111 SER A C 1
ATOM 883 O O . SER A 1 111 ? -0.698 14.322 3.896 1.00 93.06 111 SER A O 1
ATOM 885 N N . SER A 1 112 ? -1.143 14.186 1.699 1.00 90.00 112 SER A N 1
ATOM 886 C CA . SER A 1 112 ? -1.577 15.580 1.532 1.00 90.00 112 SER A CA 1
ATOM 887 C C . SER A 1 112 ? -3.098 15.745 1.587 1.00 90.00 112 SER A C 1
ATOM 889 O O . SER A 1 112 ? -3.598 16.813 1.954 1.00 90.00 112 SER A O 1
ATOM 891 N N . SER A 1 113 ? -3.836 14.689 1.246 1.00 88.62 113 SER A N 1
ATOM 892 C CA . SER A 1 113 ? -5.288 14.621 1.333 1.00 88.62 113 SER A CA 1
ATOM 893 C C . SER A 1 113 ? -5.749 14.569 2.789 1.00 88.62 113 SER A C 1
ATOM 895 O O . SER A 1 113 ? -5.116 13.974 3.655 1.00 88.62 113 SER A O 1
ATOM 897 N N . LYS A 1 114 ? -6.892 15.201 3.062 1.00 84.69 114 LYS A N 1
ATOM 898 C CA . LYS A 1 114 ? -7.518 15.226 4.395 1.00 84.69 114 LYS A CA 1
ATOM 899 C C . LYS A 1 114 ? -8.822 14.441 4.466 1.00 84.69 114 LYS A C 1
ATOM 901 O O . LYS A 1 114 ? -9.420 14.372 5.533 1.00 84.69 114 LYS A O 1
ATOM 906 N N . THR A 1 115 ? -9.311 13.932 3.339 1.00 89.12 115 THR A N 1
ATOM 907 C CA . THR A 1 115 ? -10.669 13.377 3.250 1.00 89.12 115 THR A CA 1
ATOM 908 C C . THR A 1 115 ? -10.724 12.105 2.425 1.00 89.12 115 THR A C 1
ATOM 910 O O . THR A 1 115 ? -11.276 11.121 2.899 1.00 89.12 115 THR A O 1
ATOM 913 N N . ILE A 1 116 ? -10.156 12.114 1.220 1.00 94.06 116 ILE A N 1
ATOM 914 C CA . ILE A 1 116 ? -10.223 10.998 0.268 1.00 94.06 116 ILE A CA 1
ATOM 915 C C . ILE A 1 116 ? -8.929 10.194 0.331 1.00 94.06 116 ILE A C 1
ATOM 917 O O . ILE A 1 116 ? -7.849 10.782 0.423 1.00 94.06 116 ILE A O 1
ATOM 921 N N . ILE A 1 117 ? -9.042 8.872 0.226 1.00 94.25 117 ILE A N 1
ATOM 922 C CA . ILE A 1 117 ? -7.904 7.958 0.150 1.00 94.25 117 ILE A CA 1
ATOM 923 C C . ILE A 1 117 ? -7.834 7.373 -1.263 1.00 94.25 117 ILE A C 1
ATOM 925 O O . ILE A 1 117 ? -8.815 6.855 -1.794 1.00 94.25 117 ILE A O 1
ATOM 929 N N . ALA A 1 118 ? -6.658 7.445 -1.877 1.00 94.19 118 ALA A N 1
ATOM 930 C CA . ALA A 1 118 ? -6.331 6.698 -3.078 1.00 94.19 118 ALA A CA 1
ATOM 931 C C . ALA A 1 118 ? -5.840 5.286 -2.691 1.00 94.19 118 ALA A C 1
ATOM 933 O O . ALA A 1 118 ? -4.885 5.177 -1.912 1.00 94.19 118 ALA A O 1
ATOM 934 N N . PRO A 1 119 ? -6.439 4.207 -3.232 1.00 94.50 119 PRO A N 1
ATOM 935 C CA . PRO A 1 119 ? -5.938 2.849 -3.024 1.00 94.50 119 PRO A CA 1
ATOM 936 C C . PRO A 1 119 ? -4.558 2.700 -3.651 1.00 94.50 119 PRO A C 1
ATOM 938 O O . PRO A 1 119 ? -4.303 3.314 -4.687 1.00 94.50 119 PRO A O 1
ATOM 941 N N . LEU A 1 120 ? -3.685 1.898 -3.047 1.00 94.19 120 LEU A N 1
ATOM 942 C CA . LEU A 1 120 ? -2.383 1.560 -3.617 1.00 94.19 120 LEU A CA 1
ATOM 943 C C . LEU A 1 120 ? -2.454 0.180 -4.263 1.00 94.19 120 LEU A C 1
ATOM 945 O O . LEU A 1 120 ? -3.366 -0.595 -3.986 1.00 94.19 120 LEU A O 1
ATOM 949 N N . ILE A 1 121 ? -1.496 -0.100 -5.137 1.00 93.81 121 ILE A N 1
ATOM 950 C CA . ILE A 1 121 ? -1.332 -1.431 -5.713 1.00 93.81 121 ILE A CA 1
ATOM 951 C C . ILE A 1 121 ? -0.592 -2.354 -4.736 1.00 93.81 121 ILE A C 1
ATOM 953 O O . ILE A 1 121 ? 0.333 -1.901 -4.043 1.00 93.81 121 ILE A O 1
ATOM 957 N N . ASN A 1 122 ? -0.983 -3.628 -4.684 1.00 91.31 122 ASN A N 1
ATOM 958 C CA . ASN A 1 122 ? -0.286 -4.667 -3.916 1.00 91.31 122 ASN A CA 1
ATOM 959 C C . ASN A 1 122 ? 1.018 -5.114 -4.616 1.00 91.31 122 ASN A C 1
ATOM 961 O O . ASN A 1 122 ? 1.511 -4.420 -5.508 1.00 91.31 122 ASN A O 1
ATOM 965 N N . GLN A 1 123 ? 1.641 -6.210 -4.163 1.00 87.12 123 GLN A N 1
ATOM 966 C CA . GLN A 1 123 ? 2.867 -6.740 -4.782 1.00 87.12 123 GLN A CA 1
ATOM 967 C C . GLN A 1 123 ? 2.638 -7.279 -6.199 1.00 87.12 123 GLN A C 1
ATOM 969 O O . GLN A 1 123 ? 3.523 -7.160 -7.040 1.00 87.12 123 GLN A O 1
ATOM 974 N N . ASP A 1 124 ? 1.437 -7.780 -6.480 1.00 88.12 124 ASP A N 1
ATOM 975 C CA . ASP A 1 124 ? 1.051 -8.295 -7.797 1.00 88.12 124 ASP A CA 1
ATOM 976 C C . ASP A 1 124 ? 0.640 -7.184 -8.783 1.00 88.12 124 ASP A C 1
ATOM 978 O O . ASP A 1 124 ? 0.326 -7.448 -9.943 1.00 88.12 124 ASP A O 1
ATOM 982 N N . GLY A 1 125 ? 0.648 -5.919 -8.344 1.00 89.19 125 GLY A N 1
ATOM 983 C CA . GLY A 1 125 ? 0.230 -4.774 -9.154 1.00 89.19 125 GLY A CA 1
ATOM 984 C C . GLY A 1 125 ? -1.290 -4.599 -9.251 1.00 89.19 125 GLY A C 1
ATOM 985 O O . GLY A 1 125 ? -1.770 -3.810 -10.066 1.00 89.19 125 GLY A O 1
ATOM 986 N N . GLU A 1 126 ? -2.060 -5.302 -8.424 1.00 92.06 126 GLU A N 1
ATOM 987 C CA . GLU A 1 126 ? -3.517 -5.237 -8.395 1.00 92.06 126 GLU A CA 1
ATOM 988 C C . GLU A 1 126 ? -4.020 -4.151 -7.440 1.00 92.06 126 GLU A C 1
ATOM 990 O O . GLU A 1 126 ? -3.369 -3.790 -6.459 1.00 92.06 126 GLU A O 1
ATOM 995 N N . LEU A 1 127 ? -5.216 -3.629 -7.720 1.00 92.38 127 LEU A N 1
ATOM 996 C CA . LEU A 1 127 ? -5.924 -2.707 -6.833 1.00 92.38 127 LEU A CA 1
ATOM 997 C C . LEU A 1 127 ? -6.927 -3.473 -5.963 1.00 92.38 127 LEU A C 1
ATOM 999 O O . LEU A 1 127 ? -7.568 -4.399 -6.461 1.00 92.38 127 LEU A O 1
ATOM 1003 N N . PRO A 1 128 ? -7.145 -3.045 -4.707 1.00 92.81 128 PRO A N 1
ATOM 1004 C CA . PRO A 1 128 ? -8.148 -3.659 -3.852 1.00 92.81 128 PRO A CA 1
ATOM 1005 C C . PRO A 1 128 ? -9.547 -3.472 -4.446 1.00 92.81 128 PRO A C 1
ATOM 1007 O O . PRO A 1 128 ? -9.844 -2.469 -5.112 1.00 92.81 128 PRO A O 1
ATOM 1010 N N . GLU A 1 129 ? -10.445 -4.412 -4.158 1.00 89.88 129 GLU A N 1
ATOM 1011 C CA . GLU A 1 129 ? -11.833 -4.301 -4.591 1.00 89.88 129 GLU A CA 1
ATOM 1012 C C . GLU A 1 129 ? -12.497 -3.045 -4.010 1.00 89.88 129 GLU A C 1
ATOM 1014 O O . GLU A 1 129 ? -12.422 -2.755 -2.813 1.00 89.88 129 GLU A O 1
ATOM 1019 N N . LYS A 1 130 ? -13.225 -2.308 -4.856 1.00 84.19 130 LYS A N 1
ATOM 1020 C CA . LYS A 1 130 ? -13.835 -1.017 -4.487 1.00 84.19 130 LYS A CA 1
ATOM 1021 C C . LYS A 1 130 ? -14.835 -1.095 -3.333 1.00 84.19 130 LYS A C 1
ATOM 1023 O O . LYS A 1 130 ? -15.072 -0.083 -2.691 1.00 84.19 130 LYS A O 1
ATOM 1028 N N . LEU A 1 131 ? -15.463 -2.252 -3.122 1.00 81.94 131 LEU A N 1
ATOM 1029 C CA . LEU A 1 131 ? -16.425 -2.453 -2.035 1.00 81.94 131 LEU A CA 1
ATOM 1030 C C . LEU A 1 131 ? -15.739 -2.677 -0.683 1.00 81.94 131 LEU A C 1
ATOM 1032 O O . LEU A 1 131 ? -16.351 -2.428 0.349 1.00 81.94 131 LEU A O 1
ATOM 1036 N N . LEU A 1 132 ? -14.493 -3.154 -0.699 1.00 82.62 132 LEU A N 1
ATOM 1037 C CA . LEU A 1 132 ? -13.713 -3.467 0.497 1.00 82.62 132 LEU A CA 1
ATOM 1038 C C . LEU A 1 132 ? -12.822 -2.298 0.923 1.00 82.62 132 LEU A C 1
ATOM 1040 O O . LEU A 1 132 ? -12.520 -2.149 2.104 1.00 82.62 132 LEU A O 1
ATOM 1044 N N . PHE A 1 133 ? -12.392 -1.469 -0.030 1.00 93.19 133 PHE A N 1
ATOM 1045 C CA . PHE A 1 133 ? -11.489 -0.360 0.241 1.00 93.19 133 PHE A CA 1
ATOM 1046 C C . PHE A 1 133 ? -12.230 0.893 0.753 1.00 93.19 133 PHE A C 1
ATOM 1048 O O . PHE A 1 133 ? -13.138 1.371 0.070 1.00 93.19 133 PHE A O 1
ATOM 1055 N N . PRO A 1 134 ? -11.821 1.485 1.894 1.00 93.50 134 PRO A N 1
ATOM 1056 C CA . PRO A 1 134 ? -12.416 2.720 2.397 1.00 93.50 134 PRO A CA 1
ATOM 1057 C C . PRO A 1 134 ? -12.060 3.902 1.489 1.00 93.50 134 PRO A C 1
ATOM 1059 O O . PRO A 1 134 ? -10.889 4.232 1.297 1.00 93.50 134 PRO A O 1
ATOM 1062 N N . ALA A 1 135 ? -13.071 4.577 0.944 1.00 92.31 135 ALA A N 1
ATOM 1063 C CA . ALA A 1 135 ? -12.882 5.712 0.043 1.00 92.31 135 ALA A CA 1
ATOM 1064 C C . ALA A 1 135 ? -12.461 6.983 0.795 1.00 92.31 135 ALA A C 1
ATOM 1066 O O . ALA A 1 135 ? -11.840 7.883 0.216 1.00 92.31 135 ALA A O 1
ATOM 1067 N N . THR A 1 136 ? -12.802 7.070 2.084 1.00 93.69 136 THR A N 1
ATOM 1068 C CA . THR A 1 136 ? -12.530 8.238 2.924 1.00 93.69 136 THR A CA 1
ATOM 1069 C C . THR A 1 136 ? -11.791 7.890 4.210 1.00 93.69 136 THR A C 1
ATOM 1071 O O . THR A 1 136 ? -11.843 6.765 4.702 1.00 93.69 136 THR A O 1
ATOM 1074 N N . ILE A 1 137 ? -11.113 8.885 4.791 1.00 92.50 137 ILE A N 1
ATOM 1075 C CA . ILE A 1 137 ? -10.425 8.732 6.082 1.00 92.50 137 ILE A CA 1
ATOM 1076 C C . ILE A 1 137 ? -11.405 8.322 7.184 1.00 92.50 137 ILE A C 1
ATOM 1078 O O . ILE A 1 137 ? -11.089 7.441 7.974 1.00 92.50 137 ILE A O 1
ATOM 1082 N N . SER A 1 138 ? -12.609 8.895 7.199 1.00 91.94 138 SER A N 1
ATOM 1083 C CA . SER A 1 138 ? -13.631 8.538 8.186 1.00 91.94 138 SER A CA 1
ATOM 1084 C C . SER A 1 138 ? -14.097 7.085 8.052 1.00 91.94 138 SER A C 1
ATOM 1086 O O . SER A 1 138 ? -14.287 6.421 9.065 1.00 91.94 138 SER A O 1
ATOM 1088 N N . GLU A 1 139 ? -14.234 6.568 6.826 1.00 93.56 139 GLU A N 1
ATOM 1089 C CA . GLU A 1 139 ? -14.547 5.149 6.592 1.00 93.56 139 GLU A CA 1
ATOM 1090 C C . GLU A 1 139 ? -13.417 4.228 7.054 1.00 93.56 139 GLU A C 1
ATOM 1092 O O . GLU A 1 139 ? -13.683 3.172 7.626 1.00 93.56 139 GLU A O 1
ATOM 1097 N N . LEU A 1 140 ? -12.158 4.634 6.849 1.00 93.31 140 LEU A N 1
ATOM 1098 C CA . LEU A 1 140 ? -11.009 3.899 7.368 1.00 93.31 140 LEU A CA 1
ATOM 1099 C C . LEU A 1 140 ? -11.019 3.908 8.903 1.00 93.31 140 LEU A C 1
ATOM 1101 O O . LEU A 1 140 ? -10.853 2.865 9.522 1.00 93.31 140 LEU A O 1
ATOM 1105 N N . GLU A 1 141 ? -11.262 5.052 9.542 1.00 91.94 141 GLU A N 1
ATOM 1106 C CA . GLU A 1 141 ? -11.334 5.156 11.005 1.00 91.94 141 GLU A CA 1
ATOM 1107 C C . GLU A 1 141 ? -12.434 4.279 11.610 1.00 91.94 141 GLU A C 1
ATOM 1109 O O . GLU A 1 141 ? -12.227 3.735 12.695 1.00 91.94 141 GLU A O 1
ATOM 1114 N N . SER A 1 142 ? -13.556 4.078 10.912 1.00 92.62 142 SER A N 1
ATOM 1115 C CA . SER A 1 142 ? -14.632 3.175 11.333 1.00 92.62 142 SER A CA 1
ATOM 1116 C C . SER A 1 142 ? -14.547 1.770 10.725 1.00 92.62 142 SER A C 1
ATOM 1118 O O . SER A 1 142 ? -15.540 1.046 10.766 1.00 92.62 142 SER A O 1
ATOM 1120 N N . ILE A 1 143 ? -13.401 1.374 10.152 1.00 92.88 143 ILE A N 1
ATOM 1121 C CA . ILE A 1 143 ? -13.259 0.061 9.517 1.00 92.88 143 ILE A CA 1
ATOM 1122 C C . ILE A 1 143 ? -13.478 -1.072 10.523 1.00 92.88 143 ILE A C 1
ATOM 1124 O O . ILE A 1 143 ? -12.919 -1.059 11.627 1.00 92.88 143 ILE A O 1
ATOM 1128 N N . GLU A 1 144 ? -14.288 -2.052 10.120 1.00 91.81 144 GLU A N 1
ATOM 1129 C CA . GLU A 1 144 ? -14.529 -3.269 10.886 1.00 91.81 144 GLU A CA 1
ATOM 1130 C C . GLU A 1 144 ? -13.300 -4.179 10.871 1.00 91.81 144 GLU A C 1
ATOM 1132 O O . GLU A 1 144 ? -12.593 -4.294 9.868 1.00 91.81 144 GLU A O 1
ATOM 1137 N N . LYS A 1 145 ? -13.094 -4.905 11.971 1.00 90.69 145 LYS A N 1
ATOM 1138 C CA . LYS A 1 145 ? -11.976 -5.836 12.149 1.00 90.69 145 LYS A CA 1
ATOM 1139 C C . LYS A 1 145 ? -11.819 -6.832 10.994 1.00 90.69 145 LYS A C 1
ATOM 1141 O O . LYS A 1 145 ? -10.705 -7.075 10.545 1.00 90.69 145 LYS A O 1
ATOM 1146 N N . PHE A 1 146 ? -12.925 -7.382 10.491 1.00 90.88 146 PHE A N 1
ATOM 1147 C CA . PHE A 1 146 ? -12.911 -8.313 9.358 1.00 90.88 146 PHE A CA 1
ATOM 1148 C C . PHE A 1 146 ? -12.315 -7.667 8.097 1.00 90.88 146 PHE A C 1
ATOM 1150 O O . PHE A 1 146 ? -11.393 -8.214 7.496 1.00 90.88 146 PHE A O 1
ATOM 1157 N N . ALA A 1 147 ? -12.800 -6.476 7.732 1.00 91.56 147 ALA A N 1
ATOM 1158 C CA . ALA A 1 147 ? -12.322 -5.738 6.566 1.00 91.56 147 ALA A CA 1
ATOM 1159 C C . ALA A 1 147 ? -10.872 -5.259 6.742 1.00 91.56 147 ALA A C 1
ATOM 1161 O O . ALA A 1 147 ? -10.100 -5.277 5.786 1.00 91.56 147 ALA A O 1
ATOM 1162 N N . LEU A 1 148 ? -10.478 -4.892 7.965 1.00 91.88 148 LEU A N 1
ATOM 1163 C CA . LEU A 1 148 ? -9.101 -4.526 8.287 1.00 91.88 148 LEU A CA 1
ATOM 1164 C C . LEU A 1 148 ? -8.131 -5.690 8.051 1.00 91.88 148 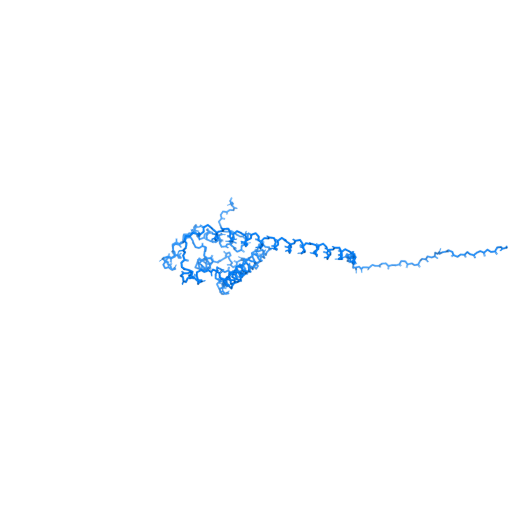LEU A C 1
ATOM 1166 O O . LEU A 1 148 ? -7.093 -5.493 7.426 1.00 91.88 148 LEU A O 1
ATOM 1170 N N . VAL A 1 149 ? -8.469 -6.894 8.524 1.00 90.38 149 VAL A N 1
ATOM 1171 C CA . VAL A 1 149 ? -7.637 -8.093 8.321 1.00 90.38 149 VAL A CA 1
ATOM 1172 C C . VAL A 1 149 ? -7.561 -8.456 6.842 1.00 90.38 149 VAL A C 1
ATOM 1174 O O . VAL A 1 149 ? -6.477 -8.750 6.351 1.00 90.38 149 VAL A O 1
ATOM 1177 N N . LEU A 1 150 ? -8.679 -8.364 6.120 1.00 90.81 150 LEU A N 1
ATOM 1178 C CA . LEU A 1 150 ? -8.720 -8.643 4.687 1.00 90.81 150 LEU A CA 1
ATOM 1179 C C . LEU A 1 150 ? -7.855 -7.665 3.875 1.00 90.81 150 LEU A C 1
ATOM 1181 O O . LEU A 1 150 ? -7.110 -8.084 2.995 1.00 90.81 150 LEU A O 1
ATOM 1185 N N . LEU A 1 151 ? -7.911 -6.367 4.191 1.00 92.50 151 LEU A N 1
ATOM 1186 C CA . LEU A 1 151 ? -7.046 -5.367 3.557 1.00 92.50 151 LEU A CA 1
ATOM 1187 C C . LEU A 1 151 ? -5.581 -5.542 3.946 1.00 92.50 151 LEU A C 1
ATOM 1189 O O . LEU A 1 151 ? -4.704 -5.325 3.116 1.00 92.50 151 LEU A O 1
ATOM 1193 N N . ALA A 1 152 ? -5.300 -5.909 5.194 1.00 90.88 152 ALA A N 1
ATOM 1194 C CA . ALA A 1 152 ? -3.935 -6.173 5.614 1.00 90.88 152 ALA A CA 1
ATOM 1195 C C . ALA A 1 152 ? -3.340 -7.373 4.872 1.00 90.88 152 ALA A C 1
ATOM 1197 O O . ALA A 1 152 ? -2.187 -7.301 4.475 1.00 90.88 152 ALA A O 1
ATOM 1198 N N . GLU A 1 153 ? -4.117 -8.430 4.646 1.00 89.56 153 GLU A N 1
ATOM 1199 C CA . GLU A 1 153 ? -3.694 -9.580 3.841 1.00 89.56 153 GLU A CA 1
ATOM 1200 C C . GLU A 1 153 ? -3.490 -9.189 2.378 1.00 89.56 153 GLU A C 1
ATOM 1202 O O . GLU A 1 153 ? -2.461 -9.506 1.804 1.00 89.56 153 GLU A O 1
ATOM 1207 N N . PHE A 1 154 ? -4.399 -8.396 1.804 1.00 92.06 154 PHE A N 1
ATOM 1208 C CA . PHE A 1 154 ? -4.243 -7.888 0.439 1.00 92.06 154 PHE A CA 1
ATOM 1209 C C . PHE A 1 154 ? -2.927 -7.113 0.220 1.00 92.06 154 PHE A C 1
ATOM 1211 O O . PH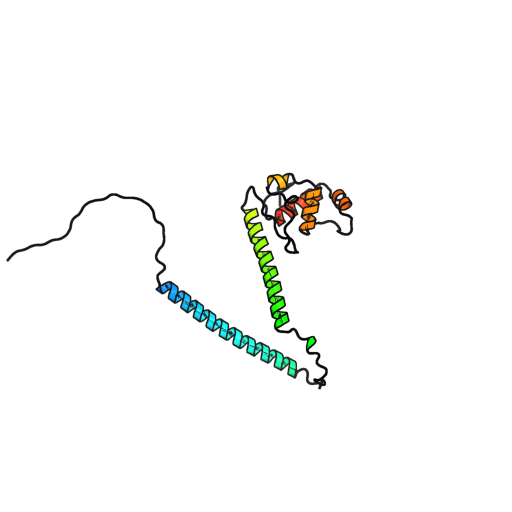E A 1 154 ? -2.370 -7.133 -0.876 1.00 92.06 154 PHE A O 1
ATOM 1218 N N . TYR A 1 155 ? -2.440 -6.407 1.244 1.00 92.38 155 TYR A N 1
ATOM 1219 C CA . TYR A 1 155 ? -1.194 -5.636 1.193 1.00 92.38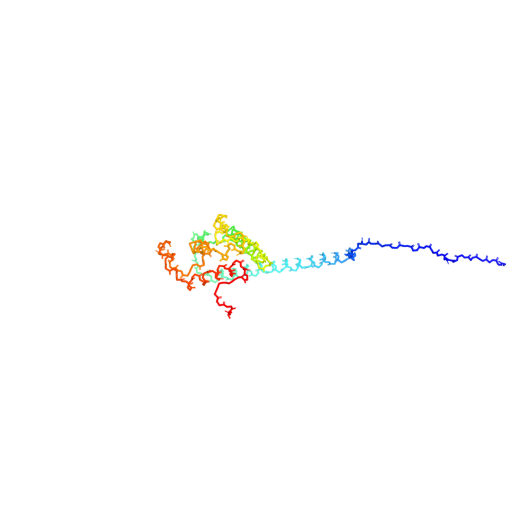 155 TYR A CA 1
ATOM 1220 C C . TYR A 1 155 ? 0.017 -6.351 1.822 1.00 92.38 155 TYR A C 1
ATOM 1222 O O . TYR A 1 155 ? 1.059 -5.712 1.980 1.00 92.38 155 TYR A O 1
ATOM 1230 N N . ASP A 1 156 ? -0.107 -7.627 2.201 1.00 89.69 156 ASP A N 1
ATOM 1231 C CA . ASP A 1 156 ? 0.915 -8.413 2.914 1.00 89.69 156 ASP A CA 1
ATOM 1232 C C . ASP A 1 156 ? 1.435 -7.748 4.206 1.00 89.69 156 ASP A C 1
ATOM 1234 O O . ASP A 1 156 ? 2.621 -7.773 4.539 1.00 89.69 156 ASP A O 1
ATOM 1238 N N . LEU A 1 157 ? 0.536 -7.109 4.954 1.00 88.44 157 LEU A N 1
ATOM 1239 C CA . LEU A 1 157 ? 0.814 -6.427 6.223 1.00 88.44 157 LEU A CA 1
ATOM 1240 C C . LEU A 1 157 ? 0.507 -7.301 7.450 1.00 88.44 157 LEU A C 1
ATOM 1242 O O . LEU A 1 157 ? 0.618 -6.844 8.590 1.00 88.44 157 LEU A O 1
ATOM 1246 N N . THR A 1 158 ? 0.071 -8.545 7.254 1.00 76.50 158 THR A N 1
ATOM 1247 C CA . THR A 1 158 ? -0.354 -9.430 8.340 1.00 76.50 158 THR A CA 1
ATOM 1248 C C . THR A 1 158 ? 0.816 -9.916 9.195 1.00 76.50 158 THR A C 1
ATOM 1250 O O . THR A 1 158 ? 1.760 -10.535 8.724 1.00 76.50 158 THR A O 1
ATOM 1253 N N . LEU A 1 159 ? 0.701 -9.708 10.510 1.00 67.25 159 LEU A N 1
ATOM 1254 C CA . LEU A 1 159 ? 1.638 -10.208 11.530 1.00 67.25 159 LEU A CA 1
ATOM 1255 C C . LEU A 1 159 ? 1.308 -11.642 11.998 1.00 67.25 159 LEU A C 1
ATOM 1257 O O . LEU A 1 159 ? 1.841 -12.111 13.006 1.00 67.25 159 LEU A O 1
ATOM 1261 N N . ILE A 1 160 ? 0.352 -12.304 11.343 1.00 68.62 160 ILE A N 1
ATOM 1262 C CA . ILE A 1 160 ? -0.231 -13.580 11.768 1.00 68.62 160 ILE A CA 1
ATOM 1263 C C . ILE A 1 160 ? 0.078 -14.634 10.714 1.00 68.62 160 ILE A C 1
ATOM 1265 O O . ILE A 1 160 ? -0.014 -14.365 9.525 1.00 68.62 160 ILE A O 1
ATOM 1269 N N . ASP A 1 161 ? 0.408 -15.833 11.187 1.00 75.38 161 ASP A N 1
ATOM 1270 C CA . ASP A 1 161 ? 0.720 -16.998 10.367 1.00 75.38 161 ASP A CA 1
ATOM 1271 C C . ASP A 1 161 ? -0.391 -17.304 9.342 1.00 75.38 161 ASP A C 1
ATOM 1273 O O . ASP A 1 161 ? -1.536 -17.603 9.700 1.00 75.38 161 ASP A O 1
ATOM 1277 N N . GLU A 1 162 ? -0.027 -17.239 8.061 1.00 71.25 162 GLU A N 1
ATOM 1278 C CA . GLU A 1 162 ? -0.895 -17.488 6.906 1.00 71.25 162 GLU A CA 1
ATOM 1279 C C . GLU A 1 162 ? -1.383 -18.941 6.827 1.00 71.25 162 GLU A C 1
ATOM 1281 O O . GLU A 1 162 ? -2.413 -19.215 6.208 1.00 71.25 162 GLU A O 1
ATOM 1286 N N . THR A 1 163 ? -0.709 -19.879 7.504 1.00 77.44 163 THR A N 1
ATOM 1287 C CA . THR A 1 163 ? -1.116 -21.294 7.543 1.00 77.44 163 THR A CA 1
ATOM 1288 C C . THR A 1 163 ? -2.418 -21.522 8.316 1.00 77.44 163 THR A C 1
ATOM 1290 O O . THR A 1 163 ? -3.056 -22.574 8.193 1.00 77.44 163 THR A O 1
ATOM 1293 N N . ILE A 1 164 ? -2.845 -20.540 9.112 1.00 80.94 164 ILE A N 1
ATOM 1294 C CA . ILE A 1 164 ? -4.090 -20.575 9.875 1.00 80.94 164 ILE A CA 1
ATOM 1295 C C . ILE A 1 164 ? -5.237 -20.096 8.972 1.00 80.94 164 ILE A C 1
ATOM 1297 O O . ILE A 1 164 ? -5.104 -19.033 8.381 1.00 80.94 164 ILE A O 1
ATOM 1301 N N . PRO A 1 165 ? -6.391 -20.790 8.896 1.00 85.44 165 PRO A N 1
ATOM 1302 C CA . PRO A 1 165 ? -7.552 -20.324 8.131 1.00 85.44 165 PRO A CA 1
ATOM 1303 C C . PRO A 1 165 ? -7.991 -18.901 8.505 1.00 85.44 165 PRO A C 1
ATOM 1305 O O . PRO A 1 165 ? -7.983 -18.554 9.688 1.00 85.44 165 PRO A O 1
ATOM 1308 N N . PHE A 1 166 ? -8.439 -18.119 7.516 1.00 82.69 166 PHE A N 1
ATOM 1309 C CA . PHE A 1 166 ? -8.796 -16.701 7.665 1.00 82.69 166 PHE A CA 1
ATOM 1310 C C . PHE A 1 166 ? -9.672 -16.406 8.891 1.00 82.69 166 PHE A C 1
ATOM 1312 O O . PHE A 1 166 ? -9.306 -15.575 9.720 1.00 82.69 166 PHE A O 1
ATOM 1319 N N . ASP A 1 167 ? -10.771 -17.145 9.072 1.00 84.25 167 ASP A N 1
ATOM 1320 C CA . ASP A 1 167 ? -11.712 -16.934 10.184 1.00 84.25 167 ASP A CA 1
ATOM 1321 C C . ASP A 1 167 ? -11.020 -17.006 11.553 1.00 84.25 167 ASP A C 1
ATOM 1323 O O . ASP A 1 167 ? -11.235 -16.171 12.432 1.00 84.25 167 ASP A O 1
ATOM 1327 N N . LYS A 1 168 ? -10.096 -17.959 11.710 1.00 83.31 168 LYS A N 1
ATOM 1328 C CA . LYS A 1 168 ? -9.317 -18.123 12.941 1.00 83.31 168 LYS A CA 1
ATOM 1329 C C . LYS A 1 168 ? -8.271 -17.026 13.114 1.00 83.31 168 LYS A C 1
ATOM 1331 O O . LYS A 1 168 ? -7.934 -16.697 14.249 1.00 83.31 168 LYS A O 1
ATOM 1336 N N . ARG A 1 169 ? -7.752 -16.448 12.025 1.00 80.44 169 ARG A N 1
ATOM 1337 C CA . ARG A 1 169 ? -6.847 -15.288 12.096 1.00 80.44 169 ARG A CA 1
ATOM 1338 C C . ARG A 1 169 ? -7.593 -14.053 12.583 1.00 80.44 169 ARG A C 1
ATOM 1340 O O . ARG A 1 169 ? -7.089 -13.373 13.470 1.00 80.44 169 ARG A O 1
ATOM 1347 N N . VAL A 1 170 ? -8.808 -13.814 12.084 1.00 85.06 170 VAL A N 1
ATOM 1348 C CA . VAL A 1 170 ? -9.670 -12.718 12.558 1.00 85.06 170 VAL A CA 1
ATOM 1349 C C . VAL A 1 170 ? -9.966 -12.862 14.053 1.00 85.06 170 VAL A C 1
ATOM 1351 O O . VAL A 1 170 ? -9.901 -11.880 14.794 1.00 85.06 170 VAL A O 1
ATOM 1354 N N . GLU A 1 171 ? -10.232 -14.078 14.530 1.00 85.06 171 GLU A N 1
ATOM 1355 C CA . GLU A 1 171 ? -10.412 -14.354 15.962 1.00 85.06 171 GLU A CA 1
ATOM 1356 C C . GLU A 1 171 ? -9.119 -14.169 16.776 1.00 85.06 171 GLU A C 1
ATOM 1358 O O . GLU A 1 171 ? -9.167 -13.672 17.900 1.00 85.06 171 GLU A O 1
ATOM 1363 N N . ALA A 1 172 ? -7.959 -14.519 16.211 1.00 83.69 172 ALA A N 1
ATOM 1364 C CA . ALA A 1 172 ? -6.654 -14.431 16.874 1.00 83.69 172 ALA A CA 1
ATOM 1365 C C . ALA A 1 172 ? -6.087 -13.002 16.989 1.00 83.69 172 ALA A C 1
ATOM 1367 O O . ALA A 1 172 ? -5.124 -12.776 17.735 1.00 83.69 172 ALA A O 1
ATOM 1368 N N . VAL A 1 173 ? -6.648 -12.037 16.256 1.00 85.19 173 VAL A N 1
ATOM 1369 C CA . VAL A 1 173 ? -6.326 -10.614 16.420 1.00 85.19 173 VAL A CA 1
ATOM 1370 C C . VAL A 1 173 ? -6.913 -10.138 17.751 1.00 85.19 173 VAL A C 1
ATOM 1372 O O . VAL A 1 173 ? -8.127 -10.096 17.925 1.00 85.19 173 VAL A O 1
ATOM 1375 N N . THR A 1 174 ? -6.059 -9.783 18.703 1.00 87.69 174 THR A N 1
ATOM 1376 C CA . THR A 1 174 ? -6.460 -9.091 19.937 1.00 87.69 174 THR A CA 1
ATOM 1377 C C . THR A 1 174 ? -6.672 -7.601 19.666 1.00 87.69 174 THR A C 1
ATOM 1379 O O . THR A 1 174 ? -6.203 -7.096 18.649 1.00 87.69 174 THR A O 1
ATOM 1382 N N . ASP A 1 175 ? -7.312 -6.879 20.587 1.00 87.31 175 ASP A N 1
ATOM 1383 C CA . ASP A 1 175 ? -7.542 -5.430 20.449 1.00 87.31 175 ASP A CA 1
ATOM 1384 C C . ASP A 1 175 ? -6.230 -4.646 20.235 1.00 87.31 175 ASP A C 1
ATOM 1386 O O . ASP A 1 175 ? -6.169 -3.726 19.423 1.00 87.31 175 ASP A O 1
ATOM 1390 N N . GLU A 1 176 ? -5.145 -5.049 20.905 1.00 87.06 176 GLU A N 1
ATOM 1391 C CA . GLU A 1 176 ? -3.808 -4.467 20.707 1.00 87.06 176 GLU A CA 1
ATOM 1392 C C . GLU A 1 176 ? -3.284 -4.706 19.284 1.00 87.06 176 GLU A C 1
ATOM 1394 O O . GLU A 1 176 ? -2.859 -3.770 18.610 1.00 87.06 176 GLU A O 1
ATOM 1399 N N . LYS A 1 177 ? -3.389 -5.944 18.782 1.00 88.06 177 LYS A N 1
ATOM 1400 C CA . LYS A 1 177 ? -2.970 -6.283 17.415 1.00 88.06 177 LYS A CA 1
ATOM 1401 C C . LYS A 1 177 ? -3.828 -5.594 16.364 1.00 88.06 177 LYS A C 1
ATOM 1403 O O . LYS A 1 177 ? -3.329 -5.294 15.287 1.00 88.06 177 LYS A O 1
ATOM 1408 N N . GLU A 1 178 ? -5.105 -5.361 16.650 1.00 90.19 178 GLU A N 1
ATOM 1409 C CA . GLU A 1 178 ? -5.988 -4.611 15.761 1.00 90.19 178 GLU A CA 1
ATOM 1410 C C . GLU A 1 178 ? -5.507 -3.164 15.609 1.00 90.19 178 GLU A C 1
ATOM 1412 O O . GLU A 1 178 ? -5.447 -2.642 14.495 1.00 90.19 178 GLU A O 1
ATOM 1417 N N . ILE A 1 179 ? -5.119 -2.531 16.720 1.00 91.06 179 ILE A N 1
ATOM 1418 C CA . ILE A 1 179 ? -4.553 -1.180 16.721 1.00 91.06 179 ILE A CA 1
ATOM 1419 C C . ILE A 1 179 ? -3.249 -1.138 15.917 1.00 91.06 179 ILE A C 1
ATOM 1421 O O . ILE A 1 179 ? -3.081 -0.255 15.073 1.00 91.06 179 ILE A O 1
ATOM 1425 N N . ASP A 1 180 ? -2.347 -2.093 16.142 1.00 90.31 180 ASP A N 1
ATOM 1426 C CA . ASP A 1 180 ? -1.076 -2.168 15.417 1.00 90.31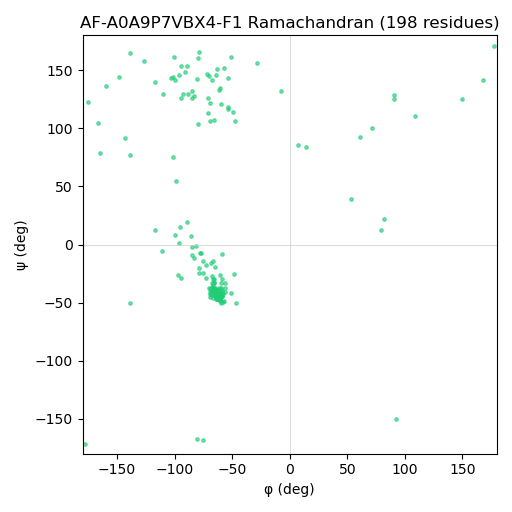 180 ASP A CA 1
ATOM 1427 C C . ASP A 1 180 ? -1.292 -2.385 13.916 1.00 90.31 180 ASP A C 1
ATOM 1429 O O . ASP A 1 180 ? -0.685 -1.696 13.097 1.00 90.31 180 ASP A O 1
ATOM 1433 N N . LEU A 1 181 ? -2.210 -3.284 13.549 1.00 91.69 181 LEU A N 1
ATOM 1434 C CA . LEU A 1 181 ? -2.553 -3.572 12.159 1.00 91.69 181 LEU A CA 1
ATOM 1435 C C . LEU A 1 181 ? -3.157 -2.350 11.462 1.00 91.69 181 LEU A C 1
ATOM 1437 O O . LEU A 1 181 ? -2.793 -2.037 10.330 1.00 91.69 181 LEU A O 1
ATOM 1441 N N . PHE A 1 182 ? -4.040 -1.625 12.153 1.00 93.75 182 PHE A N 1
ATOM 1442 C CA . PHE A 1 182 ? -4.587 -0.367 11.657 1.00 93.75 182 PHE A CA 1
ATOM 1443 C C . PHE A 1 182 ? -3.486 0.668 11.419 1.00 93.75 182 PHE A C 1
ATOM 1445 O O . PHE A 1 182 ? -3.452 1.300 10.365 1.00 93.75 182 PHE A O 1
ATOM 1452 N N . ASN A 1 183 ? -2.582 0.843 12.383 1.00 92.62 183 ASN A N 1
ATOM 1453 C CA . ASN A 1 183 ? -1.506 1.826 12.283 1.00 92.62 183 ASN A CA 1
ATOM 1454 C C . ASN A 1 183 ? -0.527 1.467 11.156 1.00 92.62 183 ASN A C 1
ATOM 1456 O O . ASN A 1 183 ? -0.105 2.351 10.409 1.00 92.62 183 ASN A O 1
ATOM 1460 N N . LEU A 1 184 ? -0.228 0.178 10.979 1.00 92.75 184 LEU A N 1
ATOM 1461 C CA . LEU A 1 184 ? 0.592 -0.323 9.880 1.00 92.75 184 LEU A CA 1
ATOM 1462 C C . LEU A 1 184 ? -0.080 -0.081 8.522 1.00 92.75 184 LEU A C 1
ATOM 1464 O O . LEU A 1 184 ? 0.566 0.427 7.604 1.00 92.75 184 LEU A O 1
ATOM 1468 N N . LEU A 1 185 ? -1.383 -0.362 8.407 1.00 93.44 185 LEU A N 1
ATOM 1469 C CA . LEU A 1 185 ? -2.164 -0.070 7.204 1.00 93.44 185 LEU A CA 1
ATOM 1470 C C . LEU A 1 185 ? -2.173 1.435 6.904 1.00 93.44 185 LEU A C 1
ATOM 1472 O O . LEU A 1 185 ? -1.861 1.841 5.788 1.00 93.44 185 LEU A O 1
ATOM 1476 N N . ALA A 1 186 ? -2.465 2.282 7.892 1.00 93.31 186 ALA A N 1
ATOM 1477 C CA . ALA A 1 186 ? -2.461 3.734 7.725 1.00 93.31 186 ALA A CA 1
ATOM 1478 C C . ALA A 1 186 ? -1.086 4.251 7.266 1.00 93.31 186 ALA A C 1
ATOM 1480 O O . ALA A 1 186 ? -0.999 5.041 6.322 1.00 93.31 186 ALA A O 1
ATOM 1481 N N . GLN A 1 187 ? -0.003 3.753 7.867 1.00 92.44 187 GLN A N 1
ATOM 1482 C CA . GLN A 1 187 ? 1.366 4.105 7.495 1.00 92.44 187 GLN A CA 1
ATOM 1483 C C . GLN A 1 187 ? 1.721 3.648 6.073 1.00 92.44 187 GLN A C 1
ATOM 1485 O O . GLN A 1 187 ? 2.360 4.403 5.322 1.00 92.44 187 GLN A O 1
ATOM 1490 N N . TYR A 1 188 ? 1.315 2.434 5.698 1.00 93.44 188 TYR A N 1
ATOM 1491 C CA . TYR A 1 188 ? 1.497 1.891 4.355 1.00 93.44 188 TYR A CA 1
ATOM 1492 C C . TYR A 1 188 ? 0.780 2.760 3.317 1.00 93.44 188 TYR A C 1
ATOM 1494 O O . TYR A 1 188 ? 1.393 3.194 2.340 1.00 93.44 188 TYR A O 1
ATOM 1502 N N . LEU A 1 189 ? -0.474 3.129 3.598 1.00 94.25 189 LEU A N 1
ATOM 1503 C CA . LEU A 1 189 ? -1.272 4.021 2.758 1.00 94.25 189 LEU A CA 1
ATOM 1504 C C . LEU A 1 189 ? -0.722 5.459 2.702 1.00 94.25 189 LEU A C 1
ATOM 1506 O O . LEU A 1 189 ? -1.118 6.225 1.824 1.00 94.25 189 LEU A O 1
ATOM 1510 N N . GLY A 1 190 ? 0.203 5.833 3.593 1.00 92.88 190 GLY A N 1
ATOM 1511 C CA . GLY A 1 190 ? 0.781 7.179 3.674 1.00 92.88 190 GLY A CA 1
ATOM 1512 C C . GLY A 1 190 ? -0.084 8.184 4.426 1.00 92.88 190 GLY A C 1
ATOM 1513 O O . GLY A 1 190 ? 0.051 9.383 4.202 1.00 92.88 190 GLY A O 1
ATOM 1514 N N . LEU A 1 191 ? -0.981 7.710 5.286 1.00 92.94 191 LEU A N 1
ATOM 1515 C CA . LEU A 1 191 ? -1.904 8.535 6.053 1.00 92.94 191 LEU A CA 1
ATOM 1516 C C . LEU A 1 191 ? -1.303 8.912 7.411 1.00 92.94 191 LEU A C 1
ATOM 1518 O O . LEU A 1 191 ? -0.564 8.144 8.022 1.00 92.94 191 LEU A O 1
ATOM 1522 N N . GLY A 1 192 ? -1.665 10.095 7.908 1.00 87.69 192 GLY A N 1
ATOM 1523 C CA . GLY A 1 192 ? -1.279 10.582 9.238 1.00 87.69 192 GLY A CA 1
ATOM 1524 C C . GLY A 1 192 ? -2.251 10.201 10.361 1.00 87.69 192 GLY A C 1
ATOM 1525 O O . GLY A 1 192 ? -2.271 10.882 11.383 1.00 87.69 192 GLY A O 1
ATOM 1526 N N . VAL A 1 193 ? -3.099 9.187 10.158 1.00 88.94 193 VAL A N 1
ATOM 1527 C CA . VAL A 1 193 ? -4.111 8.750 11.137 1.00 88.94 193 VAL A CA 1
ATOM 1528 C C . VAL A 1 193 ? -3.606 7.610 12.010 1.00 88.94 193 VAL A C 1
ATOM 1530 O O . VAL A 1 193 ? -2.739 6.842 11.598 1.00 88.94 193 VAL A O 1
ATOM 1533 N N . ARG A 1 194 ? -4.157 7.498 13.223 1.00 86.31 194 ARG A N 1
ATOM 1534 C CA . ARG A 1 194 ? -3.727 6.522 14.226 1.00 86.31 194 ARG A CA 1
ATOM 1535 C C . ARG A 1 194 ? -4.889 6.071 15.109 1.00 86.31 194 ARG A C 1
ATOM 1537 O O . ARG A 1 194 ? -5.728 6.887 15.482 1.00 86.31 194 ARG A O 1
ATOM 1544 N N . ARG A 1 195 ? -4.885 4.798 15.507 1.00 88.44 195 ARG A N 1
ATOM 1545 C CA . ARG A 1 195 ? -5.670 4.276 16.638 1.00 88.44 195 ARG A CA 1
ATOM 1546 C C . ARG A 1 195 ? -4.747 4.075 17.854 1.00 88.44 195 ARG A C 1
ATOM 1548 O O . ARG A 1 195 ? -3.592 3.678 17.703 1.00 88.44 195 ARG A O 1
ATOM 1555 N N . GLY A 1 196 ? -5.245 4.346 19.062 1.00 81.31 196 GLY A N 1
ATOM 1556 C CA . GLY A 1 196 ? -4.497 4.159 20.318 1.00 81.31 196 GLY A CA 1
ATOM 1557 C C . GLY A 1 196 ? -3.726 5.396 20.814 1.00 81.31 196 GLY A C 1
ATOM 1558 O O . GLY A 1 196 ? -4.171 6.526 20.625 1.00 81.31 196 GLY A O 1
ATOM 1559 N N . SER A 1 197 ? -2.608 5.174 21.522 1.00 61.88 197 SER A N 1
ATOM 1560 C CA . SER A 1 197 ? -1.772 6.227 22.143 1.00 61.88 197 SER A CA 1
ATOM 1561 C C . SER A 1 197 ? -1.275 7.262 21.116 1.00 61.88 197 SER A C 1
ATOM 1563 O O . SER A 1 197 ? -1.127 6.901 19.962 1.00 61.88 197 SER A O 1
ATOM 1565 N N . PRO A 1 198 ? -1.004 8.529 21.475 1.00 56.97 198 PRO A N 1
ATOM 1566 C CA . PRO A 1 198 ? -0.501 9.544 20.541 1.00 56.97 198 PRO A CA 1
ATOM 1567 C C . PRO A 1 198 ? 1.030 9.566 20.321 1.00 56.97 198 PRO A C 1
ATOM 1569 O O . PRO A 1 198 ? 1.481 10.262 19.413 1.00 56.97 198 PRO A O 1
ATOM 1572 N N . GLU A 1 199 ? 1.842 8.821 21.080 1.00 57.72 199 GLU A N 1
ATOM 1573 C CA . GLU A 1 199 ? 3.321 8.895 21.007 1.00 57.72 199 GLU A CA 1
ATOM 1574 C C . GLU A 1 199 ? 3.937 7.870 20.038 1.00 57.72 199 GLU A C 1
ATOM 1576 O O . GLU A 1 199 ? 3.548 6.698 20.065 1.00 57.72 199 GLU A O 1
ATOM 1581 N N . TRP A 1 200 ? 4.813 8.331 19.137 1.00 56.16 200 TRP A N 1
ATOM 1582 C CA . TRP A 1 200 ? 5.633 7.490 18.250 1.00 56.16 200 TRP A CA 1
ATOM 1583 C C . TRP A 1 200 ? 6.872 6.983 18.983 1.00 56.16 200 TRP A C 1
ATOM 1585 O O . TRP A 1 200 ? 7.490 7.806 19.697 1.00 56.16 200 TRP A O 1
#

Foldseek 3Di:
DDDDDDDDDDDDDDDDDDDDDDDDPDPVVVVVVVVVVVVVVVVVVVVVVVVVVVVVVVVVVVVVVPPPDDPPVPPPPVPDCDVVNVVVVVVVVVVVVVLVVQLVVQLVVQQPDDWAHDFHAAPVRDTDDPVLDDGTPVCLVVDDLLSLLVVCVRRVNDPDDPVDDSVVSSVVQDPVNSQVSSVSSCVSSNHPDGDDDPDD

Solvent-accessible surface area (backbone atoms only — not comparable to full-atom values): 12421 Å² total; per-residue (Å²): 132,89,84,85,88,87,81,89,86,82,90,82,89,83,89,90,87,89,81,78,95,69,82,79,82,51,74,64,63,55,52,51,51,51,50,53,51,50,52,49,51,53,52,50,53,53,47,54,54,51,50,51,51,52,51,51,49,52,51,53,51,57,56,62,74,65,77,71,87,70,69,76,89,70,64,68,70,86,79,52,87,45,74,64,56,53,50,50,52,52,53,50,53,50,52,54,50,52,53,50,50,52,38,48,54,31,22,55,48,19,54,72,42,89,49,58,46,57,82,55,57,33,95,88,66,47,69,72,57,76,90,72,50,54,58,28,50,70,49,50,75,66,54,51,70,67,55,49,53,53,52,28,52,63,59,72,61,60,94,62,72,79,90,48,59,68,72,60,48,62,68,68,50,45,77,68,52,48,32,51,48,49,34,50,50,27,51,71,49,30,37,93,60,77,58,82,79,91,80,131

pLDDT: mean 75.61, std 19.14, range [27.0, 95.31]

Sequence (200 aa):
MKLNGGFSLELTTHSPKIDRIMGEVTLEQLNEQVQALTHLCQKQSKIIASTGQQLLELQKQRLKEIDTTPDLSKIDFDDFVTNDDLVGLVAELQGQLEQLDERLIRRTFNSSSKTIIAPLINQDGELPEKLLFPATISELESIEKFALVLLAEFYDLTLIDETIPFDKRVEAVTDEKEIDLFNLLAQYLGLGVRRGSPEW

Nearest PDB structures (foldseek):
  8vu5-assembly1_A  TM=1.888E-01  e=8.402E+00  Mus musculus